Protein AF-A0A5Q2W3E2-F1 (afdb_monomer_lite)

Sequence (278 aa):
MGMVQSAQLWLLLALALVGVVVAGWAFVHALLMHSGSFPAAGKRTKTFWLLITGLAAVLAFLGIPPPLGIGGNLLFSLAGLIGGGIYLADVRPAVHRAGGRKGPRRPRPRAASTRARRVGAAGERHGGADMGRRPGGLMRAVLQRVSSASVTVEGEVAGRIGAGLVALVAAAPTDTGADAATVARKIAELRILPGETSVADAGAEVLVVSQFTLYGDTRKGRRPSWSGAAPGELAEPLVDRVVTELRTRGITVATGIFGADMSVSLTNEGPFTVLVDT

Secondary structure (DSSP, 8-state):
--SHHHHHHHHHHHHHHHHHHHHHHHHHHHHHS-TTHHHHTTPPPHHHHHHHHHHHHHHHHHTPPTTTSS---HHHHHHHHHHHHHIIIIIHHHHHHHHT-----PPPPPPPP---------------------S----EEEEEEEEEEEEEETTEEEEEESSEEEEEEE--TT--HHHHHHHHHHHHH---BTTTB-HHHHT-EEEEEE-GGGG-B-SSSSS-B-TTSPPHHHHHHHHHHHHHHHHHTT--EEE--TTS--EEEEEEEEEEEEEEE-

Radius of gyration: 27.64 Å; chains: 1; bounding box: 52×44×101 Å

Structure (mmCIF, N/CA/C/O backbone):
data_AF-A0A5Q2W3E2-F1
#
_entry.id   AF-A0A5Q2W3E2-F1
#
loop_
_atom_site.group_PDB
_atom_site.id
_atom_site.type_symbol
_atom_site.label_atom_id
_atom_site.label_alt_id
_atom_site.label_comp_id
_atom_site.label_asym_id
_atom_site.label_entity_id
_atom_site.label_seq_id
_atom_site.pdbx_PDB_ins_code
_atom_site.Cartn_x
_atom_site.Cartn_y
_atom_site.Cartn_z
_atom_site.occupancy
_atom_site.B_iso_or_equiv
_atom_site.auth_seq_id
_atom_site.auth_comp_id
_atom_site.auth_asym_id
_atom_site.auth_atom_id
_atom_site.pdbx_PDB_model_num
ATOM 1 N N . MET A 1 1 ? 10.778 5.932 -65.743 1.00 56.28 1 MET A N 1
ATOM 2 C CA . MET A 1 1 ? 10.154 6.086 -64.408 1.00 56.28 1 MET A CA 1
ATOM 3 C C . MET A 1 1 ? 10.925 5.193 -63.441 1.00 56.28 1 MET A C 1
ATOM 5 O O . MET A 1 1 ? 10.478 4.119 -63.074 1.00 56.28 1 MET A O 1
ATOM 9 N N . GLY A 1 2 ? 12.204 5.521 -63.239 1.00 66.50 2 GLY A N 1
ATOM 10 C CA . GLY A 1 2 ? 13.243 4.531 -62.954 1.00 66.50 2 GLY A CA 1
ATOM 11 C C . GLY A 1 2 ? 14.218 5.030 -61.905 1.00 66.50 2 GLY A C 1
ATOM 12 O O . GLY A 1 2 ? 14.592 6.197 -61.924 1.00 66.50 2 GLY A O 1
ATOM 13 N N . MET A 1 3 ? 14.582 4.133 -60.993 1.00 76.31 3 MET A N 1
ATOM 14 C CA . MET A 1 3 ? 15.601 4.237 -59.942 1.00 76.31 3 MET A CA 1
ATOM 15 C C . MET A 1 3 ? 15.467 5.397 -58.939 1.00 76.31 3 MET A C 1
ATOM 17 O O . MET A 1 3 ? 15.403 5.131 -57.746 1.00 76.31 3 MET A O 1
ATOM 21 N N . VAL A 1 4 ? 15.359 6.655 -59.372 1.00 76.75 4 VAL A N 1
ATOM 22 C CA . VAL A 1 4 ? 15.244 7.838 -58.497 1.00 76.75 4 VAL A CA 1
ATOM 23 C C . VAL A 1 4 ? 13.938 7.824 -57.699 1.00 76.75 4 VAL A C 1
ATOM 25 O O . VAL A 1 4 ? 13.958 8.007 -56.487 1.00 76.75 4 VAL A O 1
ATOM 28 N N . GLN A 1 5 ? 12.807 7.529 -58.346 1.00 78.81 5 GLN A N 1
ATOM 29 C CA . GLN A 1 5 ? 11.505 7.434 -57.667 1.00 78.81 5 GLN A CA 1
ATOM 30 C C . GLN A 1 5 ? 11.462 6.259 -56.683 1.00 78.81 5 GLN A C 1
ATOM 32 O O . GLN A 1 5 ? 10.936 6.390 -55.582 1.00 78.81 5 GLN A O 1
ATOM 37 N N . SER A 1 6 ? 12.066 5.126 -57.049 1.00 83.00 6 SER A N 1
ATOM 38 C CA . SER A 1 6 ? 12.180 3.962 -56.170 1.00 83.00 6 SER A CA 1
ATOM 39 C C . SER A 1 6 ? 13.076 4.259 -54.965 1.00 83.00 6 SER A C 1
ATOM 41 O O . SER A 1 6 ? 12.690 3.972 -53.839 1.00 83.00 6 SER A O 1
ATOM 43 N N . ALA A 1 7 ? 14.237 4.887 -55.174 1.00 86.25 7 ALA A N 1
ATOM 44 C CA . ALA A 1 7 ? 15.145 5.285 -54.100 1.00 86.25 7 ALA A CA 1
ATOM 45 C C . ALA A 1 7 ? 14.500 6.305 -53.149 1.00 86.25 7 ALA A C 1
ATOM 47 O O . ALA A 1 7 ? 14.628 6.181 -51.934 1.00 86.25 7 ALA A O 1
ATOM 48 N N . GLN A 1 8 ? 13.752 7.269 -53.689 1.00 85.19 8 GLN A N 1
ATOM 49 C CA . GLN A 1 8 ? 12.995 8.234 -52.896 1.00 85.19 8 GLN A CA 1
ATOM 50 C C . GLN A 1 8 ? 11.918 7.550 -52.041 1.00 85.19 8 GLN A C 1
ATOM 52 O O . GLN A 1 8 ? 11.792 7.872 -50.863 1.00 85.19 8 GLN A O 1
ATOM 57 N N . LEU A 1 9 ? 11.171 6.588 -52.590 1.00 85.00 9 LEU A N 1
ATOM 58 C CA . LEU A 1 9 ? 10.172 5.828 -51.830 1.00 85.00 9 LEU A CA 1
ATOM 59 C C . LEU A 1 9 ? 10.807 5.006 -50.704 1.00 85.00 9 LEU A C 1
ATOM 61 O O . LEU A 1 9 ? 10.307 5.030 -49.582 1.00 85.00 9 LEU A O 1
ATOM 65 N N . TRP A 1 10 ? 11.928 4.334 -50.974 1.00 87.88 10 TRP A N 1
ATOM 66 C CA . TRP A 1 10 ? 12.664 3.591 -49.949 1.00 87.88 10 TRP A CA 1
ATOM 67 C C . TRP A 1 10 ? 13.214 4.502 -48.853 1.00 87.88 10 TRP A C 1
ATOM 69 O O . TRP A 1 10 ? 13.132 4.153 -47.678 1.00 87.88 10 TRP A O 1
ATOM 79 N N . LEU A 1 11 ? 13.716 5.685 -49.215 1.00 88.12 11 LEU A N 1
ATOM 80 C CA . LEU A 1 11 ? 14.170 6.686 -48.253 1.00 88.12 11 LEU A CA 1
ATOM 81 C C . LEU A 1 11 ? 13.018 7.180 -47.366 1.00 88.12 11 LEU A C 1
ATOM 83 O O . LEU A 1 11 ? 13.163 7.230 -46.146 1.00 88.12 11 LEU A O 1
ATOM 87 N N . LEU A 1 12 ? 11.872 7.519 -47.964 1.00 86.38 12 LEU A N 1
ATOM 88 C CA . LEU A 1 12 ? 10.687 7.964 -47.226 1.00 86.38 12 LEU A CA 1
ATOM 89 C C . LEU A 1 12 ? 10.158 6.871 -46.299 1.00 86.38 12 LEU A C 1
ATOM 91 O O . LEU A 1 12 ? 9.843 7.149 -45.143 1.00 86.38 12 LEU A O 1
ATOM 95 N N . LEU A 1 13 ? 10.108 5.627 -46.777 1.00 89.62 13 LEU A N 1
ATOM 96 C CA . LEU A 1 13 ? 9.698 4.485 -45.970 1.00 89.62 13 LEU A CA 1
ATOM 97 C C . LEU A 1 13 ? 10.659 4.260 -44.799 1.00 89.62 13 LEU A C 1
ATOM 99 O O . LEU A 1 13 ? 10.208 4.129 -43.665 1.00 89.62 13 LEU A O 1
ATOM 103 N N . ALA A 1 14 ? 11.971 4.262 -45.048 1.00 91.38 14 ALA A N 1
ATOM 104 C CA . ALA A 1 14 ? 12.971 4.107 -43.998 1.00 91.38 14 ALA A CA 1
ATOM 105 C C . ALA A 1 14 ? 12.827 5.200 -42.929 1.00 91.38 14 ALA A C 1
ATOM 107 O O . ALA A 1 14 ? 12.772 4.900 -41.738 1.00 91.38 14 ALA A O 1
ATOM 108 N N . LEU A 1 15 ? 12.683 6.461 -43.346 1.00 89.81 15 LEU A N 1
ATOM 109 C CA . LEU A 1 15 ? 12.493 7.583 -42.432 1.00 89.81 15 LEU A CA 1
ATOM 110 C C . LEU A 1 15 ? 11.191 7.462 -41.624 1.00 89.81 15 LEU A C 1
ATOM 112 O O . LEU A 1 15 ? 11.193 7.709 -40.418 1.00 89.81 15 LEU A O 1
ATOM 116 N N . ALA A 1 16 ? 10.092 7.056 -42.265 1.00 89.88 16 ALA A N 1
ATOM 117 C CA . ALA A 1 16 ? 8.810 6.842 -41.602 1.00 89.88 16 ALA A CA 1
ATOM 118 C C . ALA A 1 16 ? 8.894 5.727 -40.551 1.00 89.88 16 ALA A C 1
ATOM 120 O O . ALA A 1 16 ? 8.440 5.917 -39.424 1.00 89.88 16 ALA A O 1
ATOM 121 N N . LEU A 1 17 ? 9.537 4.602 -40.876 1.00 93.19 17 LEU A N 1
ATOM 122 C CA . LEU A 1 17 ? 9.725 3.491 -39.942 1.00 93.19 17 LEU A CA 1
ATOM 123 C C . LEU A 1 17 ? 10.561 3.905 -38.725 1.00 93.19 17 LEU A C 1
ATOM 125 O O . LEU A 1 17 ? 10.174 3.613 -37.594 1.00 93.19 17 LEU A O 1
ATOM 129 N N . VAL A 1 18 ? 11.659 4.642 -38.929 1.00 94.19 18 VAL A N 1
ATOM 130 C CA . VAL A 1 18 ? 12.454 5.182 -37.811 1.00 94.19 18 VAL A CA 1
ATOM 131 C C . VAL A 1 18 ? 11.607 6.134 -36.965 1.00 94.19 18 VAL A C 1
ATOM 133 O O . VAL A 1 18 ? 11.634 6.046 -35.739 1.00 94.19 18 VAL A O 1
ATOM 136 N N . GLY A 1 19 ? 10.807 6.997 -37.596 1.00 92.38 19 GLY A N 1
ATOM 137 C CA . GLY A 1 19 ? 9.882 7.886 -36.896 1.00 92.38 19 GLY A CA 1
ATOM 138 C C . GLY A 1 19 ? 8.885 7.143 -36.014 1.00 92.38 19 GLY A C 1
ATOM 139 O O . GLY A 1 19 ? 8.697 7.527 -34.862 1.00 92.38 19 GLY A O 1
ATOM 140 N N . VAL A 1 20 ? 8.299 6.053 -36.513 1.00 94.06 20 VAL A N 1
ATOM 141 C CA . VAL A 1 20 ? 7.350 5.223 -35.755 1.00 94.06 20 VAL A CA 1
ATOM 142 C C . VAL A 1 20 ? 8.027 4.566 -34.562 1.00 94.06 20 VAL A C 1
ATOM 144 O O . VAL A 1 20 ? 7.486 4.606 -33.460 1.00 94.06 20 VAL A O 1
ATOM 147 N N . VAL A 1 21 ? 9.225 4.009 -34.749 1.00 95.31 21 VAL A N 1
ATOM 148 C CA . VAL A 1 21 ? 9.983 3.382 -33.658 1.00 95.31 21 VAL A CA 1
ATOM 149 C C . VAL A 1 21 ? 10.341 4.410 -32.585 1.00 95.31 21 VAL A C 1
ATOM 151 O O . VAL A 1 21 ? 10.107 4.173 -31.401 1.00 95.31 21 VAL A O 1
ATOM 154 N N . VAL A 1 22 ? 10.863 5.573 -32.981 1.00 95.44 22 VAL A N 1
ATOM 155 C CA . VAL A 1 22 ? 11.269 6.644 -32.059 1.00 95.44 22 VAL A CA 1
ATOM 156 C C . VAL A 1 22 ? 10.070 7.206 -31.296 1.00 95.44 22 VAL A C 1
ATOM 158 O O . VAL A 1 22 ? 10.111 7.300 -30.068 1.00 95.44 22 VAL A O 1
ATOM 161 N N . ALA A 1 23 ? 8.991 7.556 -31.997 1.00 94.56 23 ALA A N 1
ATOM 162 C CA . ALA A 1 23 ? 7.798 8.125 -31.380 1.00 94.56 23 ALA A CA 1
ATOM 163 C C . ALA A 1 23 ? 7.041 7.094 -30.530 1.00 94.56 23 ALA A C 1
ATOM 165 O O . ALA A 1 23 ? 6.624 7.406 -29.416 1.00 94.56 23 ALA A O 1
ATOM 166 N N . GLY A 1 24 ? 6.930 5.853 -31.009 1.00 95.19 24 GLY A N 1
ATOM 167 C CA . GLY A 1 24 ? 6.329 4.747 -30.270 1.00 95.19 24 GLY A CA 1
ATOM 168 C C . GLY A 1 24 ? 7.097 4.436 -28.989 1.00 95.19 24 GLY A C 1
ATOM 169 O O . GLY A 1 24 ? 6.496 4.334 -27.921 1.00 95.19 24 GLY A O 1
ATOM 170 N N . TRP A 1 25 ? 8.430 4.381 -29.049 1.00 96.06 25 TRP A N 1
ATOM 171 C CA . TRP A 1 25 ? 9.247 4.175 -27.854 1.00 96.06 25 TRP A CA 1
ATOM 172 C C . TRP A 1 25 ? 9.128 5.337 -26.864 1.00 96.06 25 TRP A C 1
ATOM 174 O O . TRP A 1 25 ? 8.981 5.103 -25.664 1.00 96.06 25 TRP A O 1
ATOM 184 N N . ALA A 1 26 ? 9.128 6.582 -27.350 1.00 94.31 26 ALA A N 1
ATOM 185 C CA . ALA A 1 26 ? 8.902 7.764 -26.521 1.00 94.31 26 ALA A CA 1
ATOM 186 C C . ALA A 1 26 ? 7.537 7.718 -25.814 1.00 94.31 26 ALA A C 1
ATOM 188 O O . ALA A 1 26 ? 7.458 7.988 -24.616 1.00 94.31 26 ALA A O 1
ATOM 189 N N . PHE A 1 27 ? 6.480 7.328 -26.529 1.00 95.88 27 PHE A N 1
ATOM 190 C CA . PHE A 1 27 ? 5.130 7.206 -25.986 1.00 95.88 27 PHE A CA 1
ATOM 191 C C . PHE A 1 27 ? 5.017 6.087 -24.946 1.00 95.88 27 PHE A C 1
ATOM 193 O O . PHE A 1 27 ? 4.521 6.320 -23.846 1.00 95.88 27 PHE A O 1
ATOM 200 N N . VAL A 1 28 ? 5.546 4.895 -25.242 1.00 93.94 28 VAL A N 1
ATOM 201 C CA . VAL A 1 28 ? 5.576 3.773 -24.288 1.00 93.94 28 VAL A CA 1
ATOM 202 C C . VAL A 1 28 ? 6.360 4.156 -23.037 1.00 93.94 28 VAL A C 1
ATOM 204 O O . VAL A 1 28 ? 5.890 3.949 -21.922 1.00 93.94 28 VAL A O 1
ATOM 207 N N . HIS A 1 29 ? 7.523 4.786 -23.198 1.00 92.25 29 HIS A N 1
ATOM 208 C CA . HIS A 1 29 ? 8.286 5.298 -22.066 1.00 92.25 29 HIS A CA 1
ATOM 209 C C . HIS A 1 29 ? 7.473 6.312 -21.245 1.00 92.25 29 HIS A C 1
ATOM 211 O O . HIS A 1 29 ? 7.450 6.243 -20.018 1.00 92.25 29 HIS A O 1
ATOM 217 N N . ALA A 1 30 ? 6.770 7.240 -21.901 1.00 89.69 30 ALA A N 1
ATOM 218 C CA . ALA A 1 30 ? 5.917 8.208 -21.220 1.00 89.69 30 ALA A CA 1
ATOM 219 C C . ALA A 1 30 ? 4.746 7.555 -20.467 1.00 89.69 30 ALA A C 1
ATOM 221 O O . ALA A 1 30 ? 4.392 8.028 -19.386 1.00 89.69 30 ALA A O 1
ATOM 222 N N . LEU A 1 31 ? 4.173 6.469 -20.996 1.00 91.62 31 LEU A N 1
ATOM 223 C CA . LEU A 1 31 ? 3.116 5.691 -20.342 1.00 91.62 31 LEU A CA 1
ATOM 224 C C . LEU A 1 31 ? 3.613 4.998 -19.073 1.00 91.62 31 LEU A C 1
ATOM 226 O O . LEU A 1 31 ? 2.949 5.086 -18.037 1.00 91.62 31 LEU A O 1
ATOM 230 N N . LEU A 1 32 ? 4.783 4.361 -19.155 1.00 86.31 32 LEU A N 1
ATOM 231 C CA . LEU A 1 32 ? 5.386 3.603 -18.057 1.00 86.31 32 LEU A CA 1
ATOM 232 C C . LEU A 1 32 ? 5.901 4.500 -16.922 1.00 86.31 32 LEU A C 1
ATOM 234 O O . LEU A 1 32 ? 5.981 4.065 -15.776 1.00 86.31 32 LEU A O 1
ATOM 238 N N . MET A 1 33 ? 6.231 5.760 -17.210 1.00 81.81 33 MET A N 1
ATOM 239 C CA . MET A 1 33 ? 6.752 6.692 -16.208 1.00 81.81 33 MET A CA 1
ATOM 240 C C . MET A 1 33 ? 5.654 7.239 -15.296 1.00 81.81 33 MET A C 1
ATOM 242 O O . MET A 1 33 ? 4.581 7.626 -15.755 1.00 81.81 33 MET A O 1
ATOM 246 N N . HIS A 1 34 ? 5.930 7.325 -13.993 1.00 77.94 34 HIS A N 1
ATOM 247 C CA . HIS A 1 34 ? 4.990 7.884 -13.015 1.00 77.94 34 HIS A CA 1
ATOM 248 C C . HIS A 1 34 ? 4.712 9.378 -13.288 1.00 77.94 34 HIS A C 1
ATOM 250 O O . HIS A 1 34 ? 5.575 10.094 -13.812 1.00 77.94 34 HIS A O 1
ATOM 256 N N . SER A 1 35 ? 3.505 9.869 -12.995 1.00 74.38 35 SER A N 1
ATOM 257 C CA . SER A 1 35 ? 3.061 11.206 -13.431 1.00 74.38 35 SER A CA 1
ATOM 258 C C . SER A 1 35 ? 3.847 12.354 -12.801 1.00 74.38 35 SER A C 1
ATOM 260 O O . SER A 1 35 ? 4.126 13.352 -13.469 1.00 74.38 35 SER A O 1
ATOM 262 N N . GLY A 1 36 ? 4.283 12.168 -11.560 1.00 70.38 36 GLY A N 1
ATOM 263 C CA . GLY A 1 36 ? 5.110 13.078 -10.775 1.00 70.38 36 GLY A CA 1
ATOM 264 C C . GLY A 1 36 ? 6.573 13.125 -11.216 1.00 70.38 36 GLY A C 1
ATOM 265 O O . GLY A 1 36 ? 7.300 14.038 -10.827 1.00 70.38 36 GLY A O 1
ATOM 266 N N . SER A 1 37 ? 7.009 12.203 -12.078 1.00 81.62 37 SER A N 1
ATOM 267 C CA . SER A 1 37 ? 8.396 12.127 -12.547 1.00 81.62 37 SER A CA 1
ATOM 268 C C . SER A 1 37 ? 8.767 13.311 -13.437 1.00 81.62 37 SER A C 1
ATOM 270 O O . SER A 1 37 ? 9.896 13.804 -13.400 1.00 81.62 37 SER A O 1
ATOM 272 N N . PHE A 1 38 ? 7.790 13.818 -14.194 1.00 84.81 38 PHE A N 1
ATOM 273 C CA . PHE A 1 38 ? 7.978 14.933 -15.110 1.00 84.81 38 PHE A CA 1
ATOM 274 C C . PHE A 1 38 ? 8.059 16.275 -14.370 1.00 84.81 38 PHE A C 1
ATOM 276 O O . PHE A 1 38 ? 9.064 16.967 -14.556 1.00 84.81 38 PHE A O 1
ATOM 283 N N . PRO A 1 39 ? 7.119 16.633 -13.467 1.00 80.06 39 PRO A N 1
ATOM 284 C CA . PRO A 1 39 ? 7.262 17.833 -12.642 1.00 80.06 39 PRO A CA 1
ATOM 285 C C . PRO A 1 39 ? 8.504 17.807 -11.745 1.00 80.06 39 PRO A C 1
ATOM 287 O O . PRO A 1 39 ? 9.190 18.821 -11.636 1.00 80.06 39 PRO A O 1
ATOM 290 N N . ALA A 1 40 ? 8.855 16.651 -11.164 1.00 73.75 40 ALA A N 1
ATOM 291 C CA . ALA A 1 40 ? 10.075 16.505 -10.361 1.00 73.75 40 ALA A CA 1
ATOM 292 C C . ALA A 1 40 ? 11.359 16.757 -11.176 1.00 73.75 40 ALA A C 1
ATOM 294 O O . ALA A 1 40 ? 12.370 17.204 -10.635 1.00 73.75 40 ALA A O 1
ATOM 295 N N . ALA A 1 41 ? 11.312 16.517 -12.488 1.00 83.69 41 ALA A N 1
ATOM 296 C CA . ALA A 1 41 ? 12.377 16.831 -13.435 1.00 83.69 41 ALA A CA 1
ATOM 297 C C . ALA A 1 41 ? 12.329 18.276 -13.974 1.00 83.69 41 ALA A C 1
ATOM 299 O O . ALA A 1 41 ? 13.091 18.614 -14.883 1.00 83.69 41 ALA A O 1
ATOM 300 N N . GLY A 1 42 ? 11.431 19.123 -13.459 1.00 86.00 42 GLY A N 1
ATOM 301 C CA . GLY A 1 42 ? 11.205 20.482 -13.958 1.00 86.00 42 GLY A CA 1
ATOM 302 C C . GLY A 1 42 ? 10.547 20.526 -15.342 1.00 86.00 42 GLY A C 1
ATOM 303 O O . GLY A 1 42 ? 10.648 21.532 -16.041 1.00 86.00 42 GLY A O 1
ATOM 304 N N . LYS A 1 43 ? 9.907 19.433 -15.774 1.00 90.06 43 LYS A N 1
ATOM 305 C CA . LYS A 1 43 ? 9.191 19.328 -17.052 1.00 90.06 43 LYS A CA 1
ATOM 306 C C . LYS A 1 43 ? 7.679 19.484 -16.834 1.00 90.06 43 LYS A C 1
ATOM 308 O O . LYS A 1 43 ? 7.176 19.414 -15.716 1.00 90.06 43 LYS A O 1
ATOM 313 N N . ARG A 1 44 ? 6.937 19.711 -17.926 1.00 92.25 44 ARG A N 1
ATOM 314 C CA . ARG A 1 44 ? 5.458 19.734 -17.928 1.00 92.25 44 ARG A CA 1
ATOM 315 C C . ARG A 1 44 ? 4.870 18.380 -17.498 1.00 92.25 44 ARG A C 1
ATOM 317 O O . ARG A 1 44 ? 5.591 17.393 -17.443 1.00 92.25 44 ARG A O 1
ATOM 324 N N . THR A 1 45 ? 3.575 18.336 -17.185 1.00 91.50 45 THR A N 1
ATOM 325 C CA . THR A 1 45 ? 2.899 17.148 -16.625 1.00 91.50 45 THR A CA 1
ATOM 326 C C . THR A 1 45 ? 2.978 15.918 -17.538 1.00 91.50 45 THR A C 1
ATOM 328 O O . THR A 1 45 ? 3.150 16.038 -18.753 1.00 91.50 45 THR A O 1
ATOM 331 N N . LYS A 1 46 ? 2.796 14.718 -16.968 1.00 89.50 46 LYS A N 1
ATOM 332 C CA . LYS A 1 46 ? 2.705 13.472 -17.749 1.00 89.50 46 LYS A CA 1
ATOM 333 C C . LYS A 1 46 ? 1.616 13.540 -18.812 1.00 89.50 46 LYS A C 1
ATOM 335 O O . LYS A 1 46 ? 1.885 13.177 -19.948 1.00 89.50 46 LYS A O 1
ATOM 340 N N . THR A 1 47 ? 0.435 14.066 -18.482 1.00 91.25 47 THR A N 1
ATOM 341 C CA . THR A 1 47 ? -0.666 14.227 -19.445 1.00 91.25 47 THR A CA 1
ATOM 342 C C . THR A 1 47 ? -0.238 15.052 -20.655 1.00 91.25 47 THR A C 1
ATOM 344 O O . THR A 1 47 ? -0.486 14.655 -21.788 1.00 91.25 47 THR A O 1
ATOM 347 N N . PHE A 1 48 ? 0.481 16.156 -20.435 1.00 93.62 48 PHE A N 1
ATOM 348 C CA . PHE A 1 48 ? 1.000 16.984 -21.522 1.00 93.62 48 PHE A CA 1
ATOM 349 C C . PHE A 1 48 ? 1.966 16.205 -22.425 1.00 93.62 48 PHE A C 1
ATOM 351 O O . PHE A 1 48 ? 1.831 16.223 -23.648 1.00 93.62 48 PHE A O 1
ATOM 358 N N . TRP A 1 49 ? 2.914 15.474 -21.837 1.00 92.81 49 TRP A N 1
ATOM 359 C CA . TRP A 1 49 ? 3.874 14.693 -22.617 1.00 92.81 49 TRP A CA 1
ATOM 360 C C . TRP A 1 49 ? 3.264 13.465 -23.290 1.00 92.81 49 TRP A C 1
ATOM 362 O O . TRP A 1 49 ? 3.706 13.113 -24.381 1.00 92.81 49 TRP A O 1
ATOM 372 N N . LEU A 1 50 ? 2.241 12.846 -22.699 1.00 95.00 50 LEU A N 1
ATOM 373 C CA . LEU A 1 50 ? 1.472 11.771 -23.327 1.00 95.00 50 LEU A CA 1
ATOM 374 C C . LEU A 1 50 ? 0.709 12.267 -24.552 1.00 95.00 50 LEU A C 1
ATOM 376 O O . LEU A 1 50 ? 0.709 11.585 -25.570 1.00 95.00 50 LEU A O 1
ATOM 380 N N . LEU A 1 51 ? 0.117 13.463 -24.489 1.00 95.69 51 LEU A N 1
ATOM 381 C CA . LEU A 1 51 ? -0.541 14.063 -25.649 1.00 95.69 51 LEU A CA 1
ATOM 382 C C . LEU A 1 51 ? 0.462 14.354 -26.771 1.00 95.69 51 LEU A C 1
ATOM 384 O O . LEU A 1 51 ? 0.203 14.010 -27.920 1.00 95.69 51 LEU A O 1
ATOM 388 N N . ILE A 1 52 ? 1.629 14.922 -26.446 1.00 95.12 52 ILE A N 1
ATOM 389 C CA . ILE A 1 52 ? 2.668 15.216 -27.447 1.00 95.12 52 ILE A CA 1
ATOM 390 C C . ILE A 1 52 ? 3.238 13.939 -28.065 1.00 95.12 52 ILE A C 1
ATOM 392 O O . ILE A 1 52 ? 3.297 13.823 -29.287 1.00 95.12 52 ILE A O 1
ATOM 396 N N . THR A 1 53 ? 3.670 12.980 -27.244 1.00 95.81 53 THR A N 1
ATOM 397 C CA . THR A 1 53 ? 4.283 11.737 -27.742 1.00 95.81 53 THR A CA 1
ATOM 398 C C . THR A 1 53 ? 3.261 10.833 -28.428 1.00 95.81 53 THR A C 1
ATOM 400 O O . THR A 1 53 ? 3.592 10.211 -29.433 1.00 95.81 53 THR A O 1
ATOM 403 N N . GLY A 1 54 ? 2.010 10.825 -27.963 1.00 95.25 54 GLY A N 1
ATOM 404 C CA . GLY A 1 54 ? 0.904 10.124 -28.611 1.00 95.25 54 GLY A CA 1
ATOM 405 C C . GLY A 1 54 ? 0.577 10.715 -29.980 1.00 95.25 54 GLY A C 1
ATOM 406 O O . GLY A 1 54 ? 0.516 9.980 -30.963 1.00 95.25 54 GLY A O 1
ATOM 407 N N . LEU A 1 55 ? 0.461 12.045 -30.084 1.00 96.62 55 LEU A 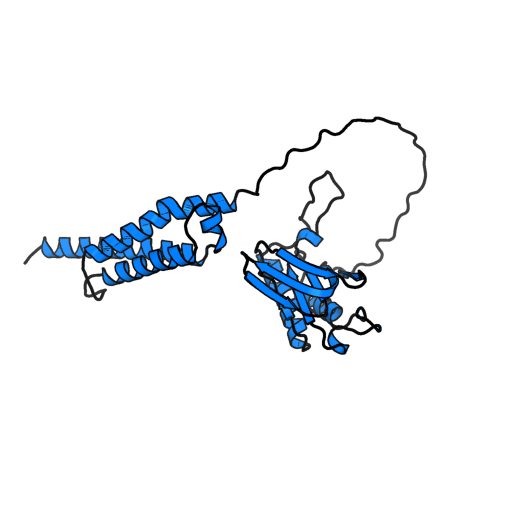N 1
ATOM 408 C CA . LEU A 1 55 ? 0.266 12.717 -31.371 1.00 96.62 55 LEU A CA 1
ATOM 409 C C . LEU A 1 55 ? 1.449 12.472 -32.317 1.00 96.62 55 LEU A C 1
ATOM 411 O O . LEU A 1 55 ? 1.241 12.176 -33.490 1.00 96.62 55 LEU A O 1
ATOM 415 N N . ALA A 1 56 ? 2.684 12.535 -31.812 1.00 95.12 56 ALA A N 1
ATOM 416 C CA . ALA A 1 56 ? 3.877 12.230 -32.597 1.00 95.12 56 ALA A CA 1
ATOM 417 C C . ALA A 1 56 ? 3.866 10.785 -33.125 1.00 95.12 56 ALA A C 1
ATOM 419 O O . ALA A 1 56 ? 4.214 10.566 -34.282 1.00 95.12 56 ALA A O 1
ATOM 420 N N . ALA A 1 57 ? 3.428 9.809 -32.321 1.00 95.56 57 ALA A N 1
ATOM 421 C CA . ALA A 1 57 ? 3.320 8.412 -32.740 1.00 95.56 57 ALA A CA 1
ATOM 422 C C . ALA A 1 57 ? 2.240 8.209 -33.815 1.00 95.56 57 ALA A C 1
ATOM 424 O O . ALA A 1 57 ? 2.485 7.520 -34.805 1.00 95.56 57 ALA A O 1
ATOM 425 N N . VAL A 1 58 ? 1.080 8.860 -33.668 1.00 95.44 58 VAL A N 1
ATOM 426 C CA . VAL A 1 58 ? 0.007 8.832 -34.676 1.00 95.44 58 VAL A CA 1
ATOM 427 C C . VAL A 1 58 ? 0.477 9.459 -35.988 1.00 95.44 58 VAL A C 1
ATOM 429 O O . VAL A 1 58 ? 0.320 8.853 -37.044 1.00 95.44 58 VAL A O 1
ATOM 432 N N . LEU A 1 59 ? 1.103 10.638 -35.941 1.00 94.81 59 LEU A N 1
ATOM 433 C CA . LEU A 1 59 ? 1.639 11.289 -37.138 1.00 94.81 59 LEU A CA 1
ATOM 434 C C . LEU A 1 59 ? 2.744 10.447 -37.785 1.00 94.81 59 LEU A C 1
ATOM 436 O O . LEU A 1 59 ? 2.726 10.260 -38.997 1.00 94.81 59 LEU A O 1
ATOM 440 N N . ALA A 1 60 ? 3.653 9.860 -37.003 1.00 92.94 60 ALA A N 1
ATOM 441 C CA . ALA A 1 60 ? 4.676 8.965 -37.537 1.00 92.94 60 ALA A CA 1
ATOM 442 C C . ALA A 1 60 ? 4.061 7.785 -38.307 1.00 92.94 60 ALA A C 1
ATOM 444 O O . ALA A 1 60 ? 4.510 7.467 -39.408 1.00 92.94 60 ALA A O 1
ATOM 445 N N . PHE A 1 61 ? 3.004 7.178 -37.757 1.00 93.44 61 PHE A N 1
ATOM 446 C CA . PHE A 1 61 ? 2.279 6.078 -38.392 1.00 93.44 61 PHE A CA 1
ATOM 447 C C . PHE A 1 61 ? 1.569 6.519 -39.682 1.00 93.44 61 PHE A C 1
ATOM 449 O O . PHE A 1 61 ? 1.671 5.850 -40.709 1.00 93.44 61 PHE A O 1
ATOM 456 N N . LEU A 1 62 ? 0.927 7.692 -39.673 1.00 92.06 62 LEU A N 1
ATOM 457 C CA . LEU A 1 62 ? 0.342 8.306 -40.872 1.00 92.06 62 LEU A CA 1
ATOM 458 C C . LEU A 1 62 ? 1.399 8.727 -41.909 1.00 92.06 62 LEU A C 1
ATOM 460 O O . LEU A 1 62 ? 1.073 8.967 -43.068 1.00 92.06 62 LEU A O 1
ATOM 464 N N . GLY A 1 63 ? 2.671 8.822 -41.525 1.00 89.81 63 GLY A N 1
ATOM 465 C CA . GLY A 1 63 ? 3.784 9.095 -42.430 1.00 89.81 63 GLY A CA 1
ATOM 466 C C . GLY A 1 63 ? 4.217 7.895 -43.278 1.00 89.81 63 GLY A C 1
ATOM 467 O O . GLY A 1 63 ? 4.985 8.086 -44.218 1.00 89.81 63 GLY A O 1
ATOM 468 N N . ILE A 1 64 ? 3.751 6.674 -42.982 1.00 91.75 64 ILE A N 1
ATOM 469 C CA . ILE A 1 64 ? 4.157 5.466 -43.716 1.00 91.75 64 ILE A CA 1
ATOM 470 C C . ILE A 1 64 ? 3.543 5.483 -45.134 1.00 91.75 64 ILE A C 1
ATOM 472 O O . ILE A 1 64 ? 2.313 5.541 -45.256 1.00 91.75 64 ILE A O 1
ATOM 476 N N . PRO A 1 65 ? 4.362 5.422 -46.205 1.00 89.75 65 PRO A N 1
ATOM 477 C CA . PRO A 1 65 ? 3.871 5.399 -47.581 1.00 89.75 65 PRO A CA 1
ATOM 478 C C . PRO A 1 65 ? 3.211 4.057 -47.959 1.00 89.75 65 PRO A C 1
ATOM 480 O O . PRO A 1 65 ? 3.525 3.023 -47.356 1.00 89.75 65 PRO A O 1
ATOM 483 N N . PRO A 1 66 ? 2.333 4.016 -48.981 1.00 87.62 66 PRO A N 1
ATOM 484 C CA . PRO A 1 66 ? 1.731 2.777 -49.451 1.00 87.62 66 PRO A CA 1
ATOM 485 C C . PRO A 1 66 ? 2.805 1.895 -50.115 1.00 87.62 66 PRO A C 1
ATOM 487 O O . PRO A 1 66 ? 3.774 2.421 -50.669 1.00 87.62 66 PRO A O 1
ATOM 490 N N . PRO A 1 67 ? 2.659 0.558 -50.087 1.00 85.62 67 PRO A N 1
ATOM 491 C CA . PRO A 1 67 ? 1.474 -0.189 -49.651 1.00 85.62 67 PRO A CA 1
ATOM 492 C C . PRO A 1 67 ? 1.404 -0.474 -48.140 1.00 85.62 67 PRO A C 1
ATOM 494 O O . PRO A 1 67 ? 0.397 -0.993 -47.676 1.00 85.62 67 PRO A O 1
ATOM 497 N N . LEU A 1 68 ? 2.457 -0.174 -47.371 1.00 86.00 68 LEU A N 1
ATOM 498 C CA . LEU A 1 68 ? 2.540 -0.534 -45.946 1.00 86.00 68 LEU A CA 1
ATOM 499 C C . LEU A 1 68 ? 1.759 0.406 -45.023 1.00 86.00 68 LEU A C 1
ATOM 501 O O . LEU A 1 68 ? 1.460 0.045 -43.888 1.00 86.00 68 LEU A O 1
ATOM 505 N N . GLY A 1 69 ? 1.456 1.612 -45.490 1.00 85.50 69 GLY A N 1
ATOM 506 C CA . GLY A 1 69 ? 0.730 2.613 -44.729 1.00 85.50 69 GLY A CA 1
ATOM 507 C C . GLY A 1 69 ? -0.324 3.328 -45.553 1.00 85.50 69 GLY A C 1
ATOM 508 O O . GLY A 1 69 ? -0.501 3.091 -46.748 1.00 85.50 69 GLY A O 1
ATOM 509 N N . ILE A 1 70 ? -1.028 4.221 -44.870 1.00 80.69 70 ILE A N 1
ATOM 510 C CA . ILE A 1 70 ? -2.163 4.977 -45.407 1.00 80.69 70 ILE A CA 1
ATOM 511 C C . ILE A 1 70 ? -1.791 6.408 -45.817 1.00 80.69 70 ILE A C 1
ATOM 513 O O . ILE A 1 70 ? -2.669 7.176 -46.200 1.00 80.69 70 ILE A O 1
ATOM 517 N N . GLY A 1 71 ? -0.510 6.785 -45.728 1.00 77.06 71 GLY A N 1
ATOM 518 C CA . GLY A 1 71 ? -0.048 8.141 -46.019 1.00 77.06 71 GLY A CA 1
ATOM 519 C C . GLY A 1 71 ? 1.247 8.162 -46.816 1.00 77.06 71 GLY A C 1
ATOM 520 O O . GLY A 1 71 ? 1.300 7.567 -47.875 1.00 77.06 71 GLY A O 1
ATOM 521 N N . GLY A 1 72 ? 2.267 8.903 -46.386 1.00 76.62 72 GLY A N 1
ATOM 522 C CA . GLY A 1 72 ? 3.492 9.145 -47.179 1.00 76.62 72 GLY A CA 1
ATOM 523 C C . GLY A 1 72 ? 3.928 10.610 -47.221 1.00 76.62 72 GLY A C 1
ATOM 524 O O . GLY A 1 72 ? 4.789 10.996 -48.013 1.00 76.62 72 GLY A O 1
ATOM 525 N N . ASN A 1 73 ? 3.326 11.445 -46.373 1.00 82.56 73 ASN A N 1
ATOM 526 C CA . ASN A 1 73 ? 3.720 12.833 -46.218 1.00 82.56 73 ASN A CA 1
ATOM 527 C C . ASN A 1 73 ? 4.973 12.925 -45.336 1.00 82.56 73 ASN A C 1
ATOM 529 O O . ASN A 1 73 ? 4.922 12.643 -44.137 1.00 82.56 73 ASN A O 1
ATOM 533 N N . LEU A 1 74 ? 6.076 13.385 -45.931 1.00 84.69 74 LEU A N 1
ATOM 534 C CA . LEU A 1 74 ? 7.350 13.621 -45.251 1.00 84.69 74 LEU A CA 1
ATOM 535 C C . LEU A 1 74 ? 7.191 14.477 -43.983 1.00 84.69 74 LEU A C 1
ATOM 537 O O . LEU A 1 74 ? 7.871 14.231 -42.990 1.00 84.69 74 LEU A O 1
ATOM 541 N N . LEU A 1 75 ? 6.266 15.444 -43.979 1.00 88.75 75 LEU A N 1
ATOM 542 C CA . LEU A 1 75 ? 6.006 16.296 -42.816 1.00 88.75 75 LEU A CA 1
ATOM 543 C C . LEU A 1 75 ? 5.550 15.490 -41.596 1.00 88.75 75 LEU A C 1
ATOM 545 O O . LEU A 1 75 ? 5.937 15.815 -40.477 1.00 88.75 75 LEU A O 1
ATOM 549 N N . PHE A 1 76 ? 4.770 14.426 -41.790 1.00 90.62 76 PHE A N 1
ATOM 550 C CA . PHE A 1 76 ? 4.282 13.594 -40.691 1.00 90.62 76 PHE A CA 1
ATOM 551 C C . PHE A 1 76 ? 5.383 12.697 -40.122 1.00 90.62 76 PHE A C 1
ATOM 553 O O . PHE A 1 76 ? 5.534 12.610 -38.902 1.00 90.62 76 PHE A O 1
ATOM 560 N N . SER A 1 77 ? 6.220 12.118 -40.988 1.00 87.12 77 SER A N 1
ATOM 561 C CA . SER A 1 77 ? 7.407 11.362 -40.572 1.00 87.12 77 SER A CA 1
ATOM 562 C C . SER A 1 77 ? 8.386 12.243 -39.788 1.00 87.12 77 SER A C 1
ATOM 564 O O . SER A 1 77 ? 8.895 11.833 -38.744 1.00 87.12 77 SER A O 1
ATOM 566 N N . LEU A 1 78 ? 8.605 13.481 -40.247 1.00 91.12 78 LEU A N 1
ATOM 567 C CA . LEU A 1 78 ? 9.451 14.456 -39.557 1.00 91.12 78 LEU A CA 1
ATOM 568 C C . LEU A 1 78 ? 8.843 14.905 -38.224 1.00 91.12 78 LEU A C 1
ATOM 570 O O . LEU A 1 78 ? 9.558 14.952 -37.227 1.00 91.12 78 LEU A O 1
ATOM 574 N N . ALA A 1 79 ? 7.537 15.183 -38.166 1.00 90.19 79 ALA A N 1
ATOM 575 C CA . ALA A 1 79 ? 6.859 15.554 -36.923 1.00 90.19 79 ALA A CA 1
ATOM 576 C C . ALA A 1 79 ? 6.962 14.446 -35.859 1.00 90.19 79 ALA A C 1
ATOM 578 O O . ALA A 1 79 ? 7.252 14.733 -34.696 1.00 90.19 79 ALA A O 1
ATOM 5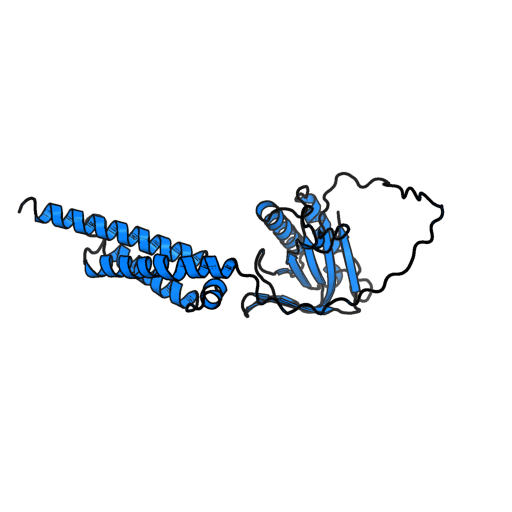79 N N . GLY A 1 80 ? 6.800 13.183 -36.267 1.00 89.56 80 GLY A N 1
ATOM 580 C CA . GLY A 1 80 ? 6.993 12.019 -35.405 1.00 89.56 80 GLY A CA 1
ATOM 581 C C . GLY A 1 80 ? 8.419 11.900 -34.862 1.00 89.56 80 GLY A C 1
ATOM 582 O O . GLY A 1 80 ? 8.617 11.772 -33.651 1.00 89.56 80 GLY A O 1
ATOM 583 N N . LEU A 1 81 ? 9.416 12.021 -35.746 1.00 92.06 81 LEU A N 1
ATOM 584 C CA . LEU A 1 81 ? 10.836 11.996 -35.378 1.00 92.06 81 LEU A CA 1
ATOM 585 C C . LEU A 1 81 ? 11.218 13.126 -34.426 1.00 92.06 81 LEU A C 1
ATOM 587 O O . LEU A 1 81 ? 11.898 12.884 -33.433 1.00 92.06 81 LEU A O 1
ATOM 591 N N . ILE A 1 82 ? 10.783 14.352 -34.714 1.00 92.75 82 ILE A N 1
ATOM 592 C CA . ILE A 1 82 ? 11.105 15.527 -33.902 1.00 92.75 82 ILE A CA 1
ATOM 593 C C . ILE A 1 82 ? 10.429 15.410 -32.533 1.00 92.75 82 ILE A C 1
ATOM 595 O O . ILE A 1 82 ? 11.096 15.565 -31.512 1.00 92.75 82 ILE A O 1
ATOM 599 N N . GLY A 1 83 ? 9.135 15.081 -32.485 1.00 90.94 83 GLY A N 1
ATOM 600 C CA . GLY A 1 83 ? 8.389 14.953 -31.231 1.00 90.94 83 GLY A CA 1
ATOM 601 C C . GLY A 1 83 ? 8.935 13.848 -30.323 1.00 90.94 83 GLY A C 1
ATOM 602 O O . GLY A 1 83 ? 9.220 14.093 -29.147 1.00 90.94 83 GLY A O 1
ATOM 603 N N . GLY A 1 84 ? 9.146 12.646 -30.870 1.00 91.00 84 GLY A N 1
ATOM 604 C CA . GLY A 1 84 ? 9.746 11.535 -30.129 1.00 91.00 84 GLY A CA 1
ATOM 605 C C . GLY A 1 84 ? 11.213 11.789 -29.768 1.00 91.00 84 GLY A C 1
ATOM 606 O O . GLY A 1 84 ? 11.636 11.509 -28.647 1.00 91.00 84 GLY A O 1
ATOM 607 N N . GLY A 1 85 ? 11.982 12.390 -30.678 1.00 91.81 85 GLY A N 1
ATOM 608 C CA . GLY A 1 85 ? 13.393 12.720 -30.483 1.00 91.81 85 GLY A CA 1
ATOM 609 C C . GLY A 1 85 ? 13.624 13.747 -29.375 1.00 91.81 85 GLY A C 1
ATOM 610 O O . GLY A 1 85 ? 14.447 13.507 -28.493 1.00 91.81 85 GLY A O 1
ATOM 611 N N . ILE A 1 86 ? 12.860 14.847 -29.356 1.00 93.56 86 ILE A N 1
ATOM 612 C CA . ILE A 1 86 ? 12.916 15.855 -28.281 1.00 93.56 86 ILE A CA 1
ATOM 613 C C . ILE A 1 86 ? 12.617 15.201 -26.933 1.00 93.56 86 ILE A C 1
ATOM 615 O O . ILE A 1 86 ? 13.351 15.400 -25.963 1.00 93.56 86 ILE A O 1
ATOM 619 N N . TYR A 1 87 ? 11.571 14.375 -26.873 1.00 94.25 87 TYR A N 1
ATOM 620 C CA . TYR A 1 87 ? 11.218 13.673 -25.648 1.00 94.25 87 TYR A CA 1
ATOM 621 C C . TYR A 1 87 ? 12.361 12.770 -25.155 1.00 94.25 87 TYR A C 1
ATOM 623 O O . TYR A 1 87 ? 12.741 12.823 -23.982 1.00 94.25 87 TYR A O 1
ATOM 631 N N . LEU A 1 88 ? 12.943 11.955 -26.038 1.00 92.81 88 LEU A N 1
ATOM 632 C CA . LEU A 1 88 ? 14.004 11.018 -25.664 1.00 92.81 88 LEU A CA 1
ATOM 633 C C . LEU A 1 88 ? 15.325 11.713 -25.308 1.00 92.81 88 LEU A C 1
ATOM 635 O O . LEU A 1 88 ? 16.046 11.212 -24.444 1.00 92.81 88 LEU A O 1
ATOM 639 N N . ALA A 1 89 ? 15.641 12.846 -25.936 1.00 93.12 89 ALA A N 1
ATOM 640 C CA . ALA A 1 89 ? 16.886 13.577 -25.705 1.00 93.12 89 ALA A CA 1
ATOM 641 C C . ALA A 1 89 ? 16.838 14.477 -24.460 1.00 93.12 89 ALA A C 1
ATOM 643 O O . ALA A 1 89 ? 17.827 14.575 -23.736 1.00 93.12 89 ALA A O 1
ATOM 644 N N . ASP A 1 90 ? 15.701 15.121 -24.189 1.00 92.06 90 ASP A N 1
ATOM 645 C CA . ASP A 1 90 ? 15.583 16.124 -23.125 1.00 92.06 90 ASP A CA 1
ATOM 646 C C . ASP A 1 90 ? 14.769 15.622 -21.922 1.00 92.06 90 ASP A C 1
ATOM 648 O O . ASP A 1 90 ? 15.200 15.723 -20.768 1.00 92.06 90 ASP A O 1
ATOM 652 N N . VAL A 1 91 ? 13.598 15.034 -22.169 1.00 89.06 91 VAL A N 1
ATOM 653 C CA . VAL A 1 91 ? 12.642 14.681 -21.107 1.00 89.06 91 VAL A CA 1
ATOM 654 C C . VAL A 1 91 ? 13.044 13.386 -20.412 1.00 89.06 91 VAL A C 1
ATOM 656 O O . VAL A 1 91 ? 13.189 13.360 -19.189 1.00 89.06 91 VAL A O 1
ATOM 659 N N . ARG A 1 92 ? 13.292 12.319 -21.177 1.00 91.56 92 ARG A N 1
ATOM 660 C CA . ARG A 1 92 ? 13.665 10.997 -20.651 1.00 91.56 92 ARG A CA 1
ATOM 661 C C . ARG A 1 92 ? 14.856 11.040 -19.678 1.00 91.56 92 ARG A C 1
ATOM 663 O O . ARG A 1 92 ? 14.716 10.505 -18.573 1.00 91.56 92 ARG A O 1
ATOM 670 N N . PRO A 1 93 ? 16.017 11.637 -20.010 1.00 90.62 93 PRO A N 1
ATOM 671 C CA . PRO A 1 93 ? 17.156 11.644 -19.095 1.00 90.62 93 PRO A CA 1
ATOM 672 C C . PRO A 1 93 ? 16.947 12.559 -17.882 1.00 90.62 93 PRO A C 1
ATOM 674 O O . PRO A 1 93 ? 17.532 12.297 -16.831 1.00 90.62 93 PRO A O 1
ATOM 677 N N . ALA A 1 94 ? 16.128 13.610 -17.992 1.00 85.38 94 ALA A N 1
ATOM 678 C CA . ALA A 1 94 ? 15.774 14.460 -16.856 1.00 85.38 94 ALA A CA 1
ATOM 679 C C . ALA A 1 94 ? 14.875 13.712 -15.856 1.00 85.38 94 ALA A C 1
ATOM 681 O O . ALA A 1 94 ? 15.146 13.726 -14.655 1.00 85.38 94 ALA A O 1
ATOM 682 N N . VAL A 1 95 ? 13.877 12.984 -16.362 1.00 83.81 95 VAL A N 1
ATOM 683 C CA . VAL A 1 95 ? 12.958 12.144 -15.578 1.00 83.81 95 VAL A CA 1
ATOM 684 C C . VAL A 1 95 ? 13.702 11.044 -14.809 1.00 83.81 95 VAL A C 1
ATOM 686 O O . VAL A 1 95 ? 13.505 10.891 -13.605 1.00 83.81 95 VAL A O 1
ATOM 689 N N . HIS A 1 96 ? 14.645 10.345 -15.451 1.00 80.44 96 HIS A N 1
ATOM 690 C CA . HIS A 1 96 ? 15.469 9.335 -14.769 1.00 80.44 96 HIS A CA 1
ATOM 691 C C . HIS A 1 96 ? 16.350 9.928 -13.661 1.00 80.44 96 HIS A C 1
ATOM 693 O O . HIS A 1 96 ? 16.523 9.323 -12.604 1.00 80.44 96 HIS A O 1
ATOM 699 N N . ARG A 1 97 ? 16.915 11.122 -13.885 1.00 76.75 97 ARG A N 1
ATOM 700 C CA . ARG A 1 97 ? 17.739 11.814 -12.882 1.00 76.75 97 ARG A CA 1
ATOM 701 C C . ARG A 1 97 ? 16.913 12.293 -11.687 1.00 76.75 97 ARG A C 1
ATOM 703 O O . ARG A 1 97 ? 17.418 12.265 -10.565 1.00 76.75 97 ARG A O 1
ATOM 710 N N . ALA A 1 98 ? 15.667 12.706 -11.914 1.00 66.56 98 ALA A N 1
ATOM 711 C CA . ALA A 1 98 ? 14.749 13.124 -10.859 1.00 66.56 98 ALA A CA 1
ATOM 712 C C . ALA A 1 98 ? 14.338 11.952 -9.952 1.00 66.56 98 ALA A C 1
ATOM 714 O O . ALA A 1 98 ? 14.375 12.098 -8.732 1.00 66.56 98 ALA A O 1
ATOM 715 N N . GLY A 1 99 ? 14.089 10.765 -10.519 1.00 56.81 99 GLY A N 1
ATOM 716 C CA . GLY A 1 99 ? 13.814 9.545 -9.744 1.00 56.81 99 GLY A CA 1
ATOM 717 C C . GLY A 1 99 ? 14.969 9.089 -8.833 1.00 56.81 99 GLY A C 1
ATOM 718 O O . GLY A 1 99 ? 14.752 8.358 -7.871 1.00 56.81 99 GLY A O 1
ATOM 719 N N . GLY A 1 100 ? 16.203 9.548 -9.086 1.00 46.28 100 GLY A N 1
ATOM 720 C CA . GLY A 1 100 ? 17.390 9.217 -8.286 1.00 46.28 100 GLY A CA 1
ATOM 721 C C . GLY A 1 100 ? 17.716 10.184 -7.137 1.00 46.28 100 GLY A C 1
ATOM 722 O O . GLY A 1 100 ? 18.559 9.870 -6.292 1.00 46.28 100 GLY A O 1
ATOM 723 N N . ARG A 1 101 ? 17.086 11.366 -7.066 1.00 42.44 101 ARG A N 1
ATOM 724 C CA . ARG A 1 101 ? 17.407 12.396 -6.061 1.00 42.44 101 ARG A CA 1
ATOM 725 C C . ARG A 1 101 ? 16.365 12.426 -4.942 1.00 42.44 101 ARG A C 1
ATOM 727 O O . ARG A 1 101 ? 15.375 13.143 -5.004 1.00 42.44 101 ARG A O 1
ATOM 734 N N . LYS A 1 102 ? 16.657 11.698 -3.857 1.00 43.56 102 LYS A N 1
ATOM 735 C CA . LYS A 1 102 ? 16.045 11.927 -2.535 1.00 43.56 102 LYS A CA 1
ATOM 736 C C . LYS A 1 102 ? 16.142 13.418 -2.178 1.00 43.56 102 LYS A C 1
ATOM 738 O O . LYS A 1 102 ? 17.208 14.007 -2.357 1.00 43.56 102 LYS A O 1
ATOM 743 N N . GLY A 1 103 ? 15.036 13.983 -1.689 1.00 37.50 103 GLY A N 1
ATOM 744 C CA . GLY A 1 103 ? 14.830 15.409 -1.414 1.00 37.50 103 GLY A CA 1
ATOM 745 C C . GLY A 1 103 ? 15.848 16.097 -0.479 1.00 37.50 103 GLY A C 1
ATOM 746 O O . GLY A 1 103 ? 16.820 15.487 -0.023 1.00 37.50 103 GLY A O 1
ATOM 747 N N . PRO A 1 104 ? 15.655 17.399 -0.190 1.00 41.09 104 PRO A N 1
ATOM 748 C CA . PRO A 1 104 ? 16.692 18.272 0.358 1.00 41.09 104 PRO A CA 1
ATOM 749 C C . PRO A 1 104 ? 17.208 17.793 1.722 1.00 41.09 104 PRO A C 1
ATOM 751 O O . PRO A 1 104 ? 16.442 17.600 2.668 1.00 41.09 104 PRO A O 1
ATOM 754 N N . ARG A 1 105 ? 18.533 17.640 1.849 1.00 44.53 105 ARG A N 1
ATOM 755 C CA . ARG A 1 105 ? 19.199 17.365 3.131 1.00 44.53 105 ARG A CA 1
ATOM 756 C C . ARG A 1 105 ? 19.016 18.562 4.067 1.00 44.53 105 ARG A C 1
ATOM 758 O O . ARG A 1 105 ? 19.644 19.596 3.863 1.00 44.53 105 ARG A O 1
ATOM 765 N N . ARG A 1 106 ? 18.212 18.408 5.122 1.00 38.97 106 ARG A N 1
ATOM 766 C CA . ARG A 1 106 ? 18.212 19.354 6.251 1.00 38.97 106 ARG A CA 1
ATOM 767 C C . ARG A 1 106 ? 19.563 19.297 6.997 1.00 38.97 106 ARG A C 1
ATOM 769 O O . ARG A 1 106 ? 20.134 18.205 7.107 1.00 38.97 106 ARG A O 1
ATOM 776 N N . PRO A 1 107 ? 20.089 20.423 7.519 1.00 45.62 107 PRO A N 1
ATOM 777 C CA . PRO A 1 107 ? 21.350 20.438 8.259 1.00 45.62 107 PRO A CA 1
ATOM 778 C C . PRO A 1 107 ? 21.210 19.704 9.599 1.00 45.62 107 PRO A C 1
ATOM 780 O O . PRO A 1 107 ? 20.207 19.848 10.296 1.00 45.62 107 PRO A O 1
ATOM 783 N N . ARG A 1 108 ? 22.222 18.912 9.971 1.00 42.12 108 ARG A N 1
ATOM 784 C CA . ARG A 1 108 ? 22.290 18.216 11.266 1.00 42.12 108 ARG A CA 1
ATOM 785 C C . ARG A 1 108 ? 22.653 19.197 12.391 1.00 42.12 108 ARG A C 1
ATOM 787 O O . ARG A 1 108 ? 23.633 19.922 12.222 1.00 42.12 108 ARG A O 1
ATOM 794 N N . PRO A 1 109 ? 22.001 19.149 13.566 1.00 40.94 109 PRO A N 1
ATOM 795 C CA . PRO A 1 109 ? 22.551 19.759 14.771 1.00 40.94 109 PRO A CA 1
ATOM 796 C C . PRO A 1 109 ? 23.789 18.975 15.229 1.00 40.94 109 PRO A C 1
ATOM 798 O O . PRO A 1 109 ? 23.789 17.740 15.248 1.00 40.94 109 PRO A O 1
ATOM 801 N N . ARG A 1 110 ? 24.863 19.694 15.574 1.00 43.12 110 ARG A N 1
ATOM 802 C CA . ARG A 1 110 ? 26.077 19.135 16.187 1.00 43.12 110 ARG A CA 1
ATOM 803 C C . ARG A 1 110 ? 25.725 18.496 17.534 1.00 43.12 110 ARG A C 1
ATOM 805 O O . ARG A 1 110 ? 25.118 19.138 18.383 1.00 43.12 110 ARG A O 1
ATOM 812 N N . ALA A 1 111 ? 26.130 17.243 17.724 1.00 42.06 111 ALA A N 1
ATOM 813 C CA . ALA A 1 111 ? 26.023 16.548 19.000 1.00 42.06 111 ALA A CA 1
ATOM 814 C C . ALA A 1 111 ? 27.062 17.099 19.988 1.00 42.06 111 ALA A C 1
ATOM 816 O O . ALA A 1 111 ? 28.257 17.093 19.690 1.00 42.06 111 ALA A O 1
ATOM 817 N N . ALA A 1 112 ? 26.600 17.539 21.158 1.00 42.00 112 ALA A N 1
ATOM 818 C CA . ALA A 1 112 ? 27.448 17.750 22.319 1.00 42.00 112 ALA A CA 1
ATOM 819 C C . ALA A 1 112 ? 27.846 16.382 22.889 1.00 42.00 112 ALA A C 1
ATOM 821 O O . ALA A 1 112 ? 27.007 15.537 23.199 1.00 42.00 112 ALA A O 1
ATOM 822 N N . SER A 1 113 ? 29.150 16.155 22.962 1.00 47.84 113 SER A N 1
ATOM 823 C CA . SER A 1 113 ? 29.765 15.014 23.619 1.00 47.84 113 SER A CA 1
ATOM 824 C C . SER A 1 113 ? 29.717 15.197 25.131 1.00 47.84 113 SER A C 1
ATOM 826 O O . SER A 1 113 ? 30.336 16.134 25.634 1.00 47.84 113 SER A O 1
ATOM 828 N N . THR A 1 114 ? 29.124 14.250 25.856 1.00 41.56 114 THR A N 1
ATOM 829 C CA . THR A 1 114 ? 29.469 14.064 27.268 1.00 41.56 114 THR A CA 1
ATOM 830 C C . THR A 1 114 ? 29.726 12.594 27.550 1.00 41.56 114 THR A C 1
ATOM 832 O O . THR A 1 114 ? 28.925 11.704 27.277 1.00 41.56 114 THR A O 1
ATOM 835 N N . ARG A 1 115 ? 30.939 12.383 28.040 1.00 44.41 115 ARG A N 1
ATOM 836 C CA . ARG A 1 115 ? 31.613 11.144 28.389 1.00 44.41 115 ARG A CA 1
ATOM 837 C C . ARG A 1 115 ? 31.322 10.847 29.857 1.00 44.41 115 ARG A C 1
ATOM 839 O O . ARG A 1 115 ? 31.677 11.659 30.699 1.00 44.41 115 ARG A O 1
ATOM 846 N N . ALA A 1 116 ? 30.760 9.685 30.159 1.00 40.22 116 ALA A N 1
ATOM 847 C CA . ALA A 1 116 ? 30.828 9.015 31.460 1.00 40.22 116 ALA A CA 1
ATOM 848 C C . ALA A 1 116 ? 30.201 7.625 31.284 1.00 40.22 116 ALA A C 1
ATOM 850 O O . ALA A 1 116 ? 29.236 7.491 30.547 1.00 40.22 116 ALA A O 1
ATOM 851 N N . ARG A 1 117 ? 30.623 6.530 31.898 1.00 39.75 117 ARG A N 1
ATOM 852 C CA . ARG A 1 117 ? 31.826 6.087 32.609 1.00 39.75 117 ARG A CA 1
ATOM 853 C C . ARG A 1 117 ? 31.548 4.589 32.802 1.00 39.75 117 ARG A C 1
ATOM 855 O O . ARG A 1 117 ? 30.417 4.211 33.089 1.00 39.75 117 ARG A O 1
ATOM 862 N N . ARG A 1 118 ? 32.555 3.740 32.601 1.00 41.75 118 ARG A N 1
ATOM 863 C CA . ARG A 1 118 ? 32.485 2.297 32.879 1.00 41.75 118 ARG A CA 1
ATOM 864 C C . ARG A 1 118 ? 32.101 2.033 34.339 1.00 41.75 118 ARG A C 1
ATOM 866 O O . ARG A 1 118 ? 32.774 2.551 35.225 1.00 41.75 118 ARG A O 1
ATOM 873 N N . VAL A 1 119 ? 31.148 1.128 34.546 1.00 42.47 119 VAL A N 1
ATOM 874 C CA . VAL A 1 119 ? 31.108 0.196 35.681 1.00 42.47 119 VAL A CA 1
ATOM 875 C C . VAL A 1 119 ? 30.710 -1.157 35.096 1.00 42.47 119 VAL A C 1
ATOM 877 O O . VAL A 1 119 ? 29.706 -1.256 34.396 1.00 42.47 119 VAL A O 1
ATOM 880 N N . GLY A 1 120 ? 31.559 -2.162 35.283 1.00 34.19 120 GLY A N 1
ATOM 881 C CA . GLY A 1 120 ? 31.248 -3.548 34.954 1.00 34.19 120 GLY A CA 1
ATOM 882 C C . GLY A 1 120 ? 30.848 -4.308 36.211 1.00 34.19 120 GLY A C 1
ATOM 883 O O . GLY A 1 120 ? 31.352 -3.983 37.280 1.00 34.19 120 GLY A O 1
ATOM 884 N N . ALA A 1 121 ? 29.987 -5.312 36.056 1.00 33.06 121 ALA A N 1
ATOM 885 C CA . ALA A 1 121 ? 30.100 -6.641 36.662 1.00 33.06 121 ALA A CA 1
ATOM 886 C C . ALA A 1 121 ? 28.841 -7.468 36.343 1.00 33.06 121 ALA A C 1
ATOM 888 O O . ALA A 1 121 ? 27.732 -6.993 36.534 1.00 33.06 121 ALA A O 1
ATOM 889 N N . ALA A 1 122 ? 29.091 -8.678 35.835 1.00 35.34 122 ALA A N 1
ATOM 890 C CA . ALA A 1 122 ? 28.444 -9.964 36.122 1.00 35.34 122 ALA A CA 1
ATOM 891 C C . ALA A 1 122 ? 26.910 -10.094 36.283 1.00 35.34 122 ALA A C 1
ATOM 893 O O . ALA A 1 122 ? 26.287 -9.436 37.104 1.00 35.34 122 ALA A O 1
ATOM 894 N N . GLY A 1 123 ? 26.376 -11.124 35.608 1.00 30.55 123 GLY A N 1
ATOM 895 C CA . GLY A 1 123 ? 25.013 -11.656 35.757 1.00 30.55 123 GLY A CA 1
ATOM 896 C C . GLY A 1 123 ? 24.060 -11.041 34.730 1.00 30.55 123 GLY A C 1
ATOM 897 O O . GLY A 1 123 ? 24.018 -9.835 34.580 1.00 30.55 123 GLY A O 1
ATOM 898 N N . GLU A 1 124 ? 23.306 -11.754 33.904 1.00 34.75 124 GLU A N 1
ATOM 899 C CA . GLU A 1 124 ? 22.898 -13.150 33.876 1.00 34.75 124 GLU A CA 1
ATOM 900 C C . GLU A 1 124 ? 22.672 -13.520 32.404 1.00 34.75 124 GLU A C 1
ATOM 902 O O . GLU A 1 124 ? 22.122 -12.744 31.619 1.00 34.75 124 GLU A O 1
ATOM 907 N N . ARG A 1 125 ? 23.096 -14.721 32.004 1.00 37.66 125 ARG A N 1
ATOM 908 C CA . ARG A 1 125 ? 22.703 -15.290 30.714 1.00 37.66 125 ARG A CA 1
ATOM 909 C C . ARG A 1 125 ? 21.259 -15.761 30.848 1.00 37.66 125 ARG A C 1
ATOM 911 O O . ARG A 1 125 ? 21.021 -16.910 31.196 1.00 37.66 125 ARG A O 1
ATOM 918 N N . HIS A 1 126 ? 20.305 -14.883 30.562 1.00 38.88 126 HIS A N 1
ATOM 919 C CA . HIS A 1 126 ? 18.955 -15.320 30.231 1.00 38.88 126 HIS A CA 1
ATOM 920 C C . HIS A 1 126 ? 18.977 -15.886 28.809 1.00 38.88 126 HIS A C 1
ATOM 922 O O . HIS A 1 126 ? 18.844 -15.171 27.816 1.00 38.88 126 HIS A O 1
ATOM 928 N N . GLY A 1 127 ? 19.199 -17.200 28.732 1.00 37.62 127 GLY A N 1
ATOM 929 C CA . GLY A 1 127 ? 18.761 -18.012 27.607 1.00 37.62 127 GLY A CA 1
ATOM 930 C C . GLY A 1 127 ? 17.238 -17.969 27.558 1.00 37.62 127 GLY A C 1
ATOM 931 O O . GLY A 1 127 ? 16.568 -18.775 28.192 1.00 37.62 127 GLY A O 1
ATOM 932 N N . GLY A 1 128 ? 16.705 -16.973 26.854 1.00 33.12 128 GLY A N 1
ATOM 933 C CA . GLY A 1 128 ? 15.300 -16.912 26.482 1.00 33.12 128 GLY A CA 1
ATOM 934 C C . GLY A 1 128 ? 15.053 -17.919 25.371 1.00 33.12 128 GLY A C 1
ATOM 935 O O . GLY A 1 128 ? 15.613 -17.797 24.285 1.00 33.12 128 GLY A O 1
ATOM 936 N N . ALA A 1 129 ? 14.265 -18.932 25.701 1.00 37.34 129 ALA A N 1
ATOM 937 C CA . ALA A 1 129 ? 13.874 -20.043 24.863 1.00 37.34 129 ALA A CA 1
ATOM 938 C C . ALA A 1 129 ? 13.413 -19.609 23.460 1.00 37.34 129 ALA A C 1
ATOM 940 O O . ALA A 1 129 ? 12.376 -18.965 23.304 1.00 37.34 129 ALA A O 1
ATOM 941 N N . ASP A 1 130 ? 14.148 -20.045 22.437 1.00 42.69 130 ASP A N 1
ATOM 942 C CA . ASP A 1 130 ? 13.622 -20.196 21.081 1.00 42.69 130 ASP A CA 1
ATOM 943 C C . ASP A 1 130 ? 12.742 -21.456 21.060 1.00 42.69 130 ASP A C 1
ATOM 945 O O . ASP A 1 130 ? 13.137 -22.541 20.636 1.00 42.69 130 ASP A O 1
ATOM 949 N N . MET A 1 131 ? 11.563 -21.338 21.672 1.00 38.69 131 MET A N 1
ATOM 950 C CA . MET A 1 131 ? 10.523 -22.359 21.641 1.00 38.69 131 MET A CA 1
ATOM 951 C C . MET A 1 131 ? 9.683 -22.156 20.380 1.00 38.69 131 MET A C 1
ATOM 953 O O . MET A 1 131 ? 8.676 -21.453 20.381 1.00 38.69 131 MET A O 1
ATOM 957 N N . GLY A 1 132 ? 10.099 -22.821 19.304 1.00 34.72 132 GLY A N 1
ATOM 958 C CA . GLY A 1 132 ? 9.164 -23.432 18.362 1.00 34.72 132 GLY A CA 1
ATOM 959 C C . GLY A 1 132 ? 8.403 -22.503 17.417 1.00 34.72 132 GLY A C 1
ATOM 960 O O . GLY A 1 132 ? 7.234 -22.778 17.135 1.00 34.72 132 GLY A O 1
ATOM 961 N N . ARG A 1 133 ? 9.037 -21.468 16.845 1.00 42.22 133 ARG A N 1
ATOM 962 C CA . ARG A 1 133 ? 8.486 -20.884 15.611 1.00 42.22 133 ARG A CA 1
ATOM 963 C C . ARG A 1 133 ? 8.629 -21.937 14.509 1.00 42.22 133 ARG A C 1
ATOM 965 O O . ARG A 1 133 ? 9.738 -22.277 14.103 1.00 42.22 133 ARG A O 1
ATOM 972 N N . ARG A 1 134 ? 7.503 -22.515 14.072 1.00 43.16 134 ARG A N 1
ATOM 973 C CA . ARG A 1 134 ? 7.458 -23.368 12.872 1.00 43.16 134 ARG A CA 1
ATOM 974 C C . ARG A 1 134 ? 8.151 -22.619 11.720 1.00 43.16 134 ARG A C 1
ATOM 976 O O . ARG A 1 134 ? 8.080 -21.392 11.705 1.00 43.16 134 ARG A O 1
ATOM 983 N N . PRO A 1 135 ? 8.746 -23.303 10.731 1.00 41.72 135 PRO A N 1
ATOM 984 C CA . PRO A 1 135 ? 9.272 -22.667 9.519 1.00 41.72 135 PRO A CA 1
ATOM 985 C C . PRO A 1 135 ? 8.134 -22.171 8.593 1.00 41.72 135 PRO A C 1
ATOM 987 O O . PRO A 1 135 ? 8.166 -22.398 7.389 1.00 41.72 135 PRO A O 1
ATOM 990 N N . GLY A 1 136 ? 7.084 -21.575 9.172 1.00 47.00 136 GLY A N 1
ATOM 991 C CA . GLY A 1 136 ? 6.015 -20.856 8.483 1.00 47.00 136 GLY A CA 1
ATOM 992 C C . GLY A 1 136 ? 6.459 -19.429 8.173 1.00 47.00 136 GLY A C 1
ATOM 993 O O . GLY A 1 136 ? 7.472 -18.971 8.710 1.00 47.00 136 GLY A O 1
ATOM 994 N N . GLY A 1 137 ? 5.750 -18.758 7.265 1.00 58.78 137 GLY A N 1
ATOM 995 C CA . GLY A 1 137 ? 6.140 -17.449 6.761 1.00 58.78 137 GLY A CA 1
ATOM 996 C C . GLY A 1 137 ? 6.364 -16.427 7.866 1.00 58.78 137 GLY A C 1
ATOM 997 O O . GLY A 1 137 ? 5.879 -16.546 8.988 1.00 58.78 137 GLY A O 1
ATOM 998 N N . LEU A 1 138 ? 7.118 -15.390 7.544 1.00 88.31 138 LEU A N 1
ATOM 999 C CA . LEU A 1 138 ? 7.426 -14.284 8.435 1.00 88.31 138 LEU A CA 1
ATOM 1000 C C . LEU A 1 138 ? 6.559 -13.054 8.158 1.00 88.31 138 LEU A C 1
ATOM 1002 O O . LEU A 1 138 ? 6.836 -12.031 8.786 1.00 88.31 138 LEU A O 1
ATOM 1006 N N . MET A 1 139 ? 5.551 -13.152 7.275 1.00 96.94 139 MET A N 1
ATOM 1007 C CA . MET A 1 139 ? 4.668 -12.063 6.847 1.00 96.94 139 MET A CA 1
ATOM 1008 C C . MET A 1 139 ? 4.176 -11.242 8.029 1.00 96.94 139 MET A C 1
ATOM 1010 O O . MET A 1 139 ? 3.714 -11.789 9.027 1.00 96.94 139 MET A O 1
ATOM 1014 N N . ARG A 1 140 ? 4.260 -9.913 7.915 1.00 97.81 140 ARG A N 1
ATOM 1015 C CA . ARG A 1 140 ? 3.932 -8.985 9.003 1.00 97.81 140 ARG A CA 1
ATOM 1016 C C . ARG A 1 140 ? 2.851 -8.010 8.600 1.00 97.81 140 ARG A C 1
ATOM 1018 O O . ARG A 1 140 ? 2.822 -7.516 7.474 1.00 97.81 140 ARG A O 1
ATOM 1025 N N . ALA A 1 141 ? 2.038 -7.657 9.578 1.00 98.44 141 ALA A N 1
ATOM 1026 C CA . ALA A 1 141 ? 1.092 -6.569 9.523 1.00 98.44 141 ALA A CA 1
ATOM 1027 C C . ALA A 1 141 ? 1.184 -5.709 10.792 1.00 98.44 141 ALA A C 1
ATOM 1029 O O . ALA A 1 141 ? 1.293 -6.227 11.903 1.00 98.44 141 ALA A O 1
ATOM 1030 N N . VAL A 1 142 ? 1.105 -4.389 10.631 1.00 98.69 142 VAL A N 1
ATOM 1031 C CA . VAL A 1 142 ? 0.738 -3.463 11.712 1.00 98.69 142 VAL A CA 1
ATOM 1032 C C . VAL A 1 142 ? -0.699 -3.047 11.461 1.00 98.69 142 VAL A C 1
ATOM 1034 O O . VAL A 1 142 ? -0.994 -2.453 10.423 1.00 98.69 142 VAL A O 1
ATOM 1037 N N . LEU A 1 143 ? -1.579 -3.357 12.405 1.00 98.69 143 LEU A N 1
ATOM 1038 C CA . LEU A 1 143 ? -2.985 -2.984 12.352 1.00 98.69 143 LEU A CA 1
ATOM 1039 C C . LEU A 1 143 ? -3.216 -1.789 13.257 1.00 98.69 143 LEU A C 1
ATOM 1041 O O . LEU A 1 143 ? -2.837 -1.818 14.427 1.00 98.69 143 LEU A O 1
ATOM 1045 N N . GLN A 1 144 ? -3.842 -0.751 12.720 1.00 98.75 144 GLN A N 1
ATOM 1046 C CA . GLN A 1 144 ? -4.216 0.447 13.457 1.00 98.75 144 GLN A CA 1
ATOM 1047 C C . GLN A 1 144 ? -5.715 0.645 13.329 1.00 98.75 144 GLN A C 1
ATOM 1049 O O . GLN A 1 144 ? -6.235 0.699 12.215 1.00 98.75 144 GLN A O 1
ATOM 1054 N N . ARG A 1 145 ? -6.401 0.774 14.463 1.00 98.25 145 ARG A N 1
ATOM 1055 C CA . ARG A 1 145 ? -7.813 1.142 14.456 1.00 98.25 145 ARG A CA 1
ATOM 1056 C C . ARG A 1 145 ? -7.952 2.616 14.117 1.00 98.25 145 ARG A C 1
ATOM 1058 O O . ARG A 1 145 ? -7.238 3.442 14.684 1.00 98.25 145 ARG A O 1
ATOM 1065 N N . VAL A 1 146 ? -8.850 2.943 13.196 1.00 98.44 146 VAL A N 1
ATOM 1066 C CA . VAL A 1 146 ? -9.024 4.307 12.702 1.00 98.44 146 VAL A CA 1
ATOM 1067 C C . VAL A 1 146 ? -10.491 4.696 12.626 1.00 98.44 146 VAL A C 1
ATOM 1069 O O . VAL A 1 146 ? -11.333 3.876 12.275 1.00 98.44 146 VAL A O 1
ATOM 1072 N N . SER A 1 147 ? -10.777 5.973 12.881 1.00 96.50 147 SER A N 1
ATOM 1073 C CA . SER A 1 147 ? -12.089 6.565 12.586 1.00 96.50 147 SER A CA 1
ATOM 1074 C C . SER A 1 147 ? -12.209 7.016 11.125 1.00 96.50 147 SER A C 1
ATOM 1076 O O . SER A 1 147 ? -13.308 7.161 10.596 1.00 96.50 147 SER A O 1
ATOM 1078 N N . SER A 1 148 ? -11.070 7.261 10.474 1.00 97.69 148 SER A N 1
ATOM 1079 C CA . SER A 1 148 ? -10.939 7.511 9.037 1.00 97.69 148 SER A CA 1
ATOM 1080 C C . SER A 1 148 ? -9.481 7.354 8.609 1.00 97.69 148 SER A C 1
ATOM 1082 O O . SER A 1 148 ? -8.560 7.628 9.391 1.00 97.69 148 SER A O 1
ATOM 1084 N N . ALA A 1 149 ? -9.261 6.942 7.361 1.00 98.62 149 ALA A N 1
ATOM 1085 C CA . ALA A 1 149 ? -7.934 6.940 6.758 1.00 98.62 149 ALA A CA 1
ATOM 1086 C C . ALA A 1 149 ? -7.984 7.108 5.239 1.00 98.62 149 ALA A C 1
ATOM 1088 O O . ALA A 1 149 ? -8.960 6.762 4.579 1.00 98.62 149 ALA A O 1
ATOM 1089 N N . SER A 1 150 ? -6.907 7.631 4.667 1.00 98.62 150 SER A N 1
ATOM 1090 C CA . SER A 1 150 ? -6.734 7.766 3.226 1.00 98.62 150 SER A CA 1
ATOM 1091 C C . SER A 1 150 ? -5.272 7.653 2.833 1.00 98.62 150 SER A C 1
ATOM 1093 O O . SER A 1 150 ? -4.366 7.923 3.624 1.00 98.62 150 SER A O 1
ATOM 1095 N N . VAL A 1 151 ? -5.057 7.259 1.589 1.00 98.12 151 VAL A N 1
ATOM 1096 C CA . VAL A 1 151 ? -3.755 7.240 0.946 1.00 98.12 151 VAL A CA 1
ATOM 1097 C C . VAL A 1 151 ? -3.812 8.099 -0.306 1.00 98.12 151 VAL A C 1
ATOM 1099 O O . VAL A 1 151 ? -4.670 7.920 -1.173 1.00 98.12 151 VAL A O 1
ATOM 1102 N N . THR A 1 152 ? -2.881 9.040 -0.378 1.00 96.56 152 THR A N 1
ATOM 1103 C CA . THR A 1 152 ? -2.742 9.984 -1.481 1.00 96.56 152 THR A CA 1
ATOM 1104 C C . THR A 1 152 ? -1.452 9.690 -2.228 1.00 96.56 152 THR A C 1
ATOM 1106 O O . THR A 1 152 ? -0.389 9.552 -1.615 1.00 96.56 152 THR A O 1
ATOM 1109 N N . VAL A 1 153 ? -1.542 9.626 -3.552 1.00 89.94 153 VAL A N 1
ATOM 1110 C CA . VAL A 1 153 ? -0.411 9.462 -4.465 1.00 89.94 153 VAL A CA 1
ATOM 1111 C C . VAL A 1 153 ? -0.444 10.630 -5.438 1.00 89.94 153 VAL A C 1
ATOM 1113 O O . VAL A 1 153 ? -1.448 10.868 -6.098 1.00 89.94 153 VAL A O 1
ATOM 1116 N N . GLU A 1 154 ? 0.643 11.399 -5.493 1.00 87.31 154 GLU A N 1
ATOM 1117 C CA . GLU A 1 154 ? 0.769 12.557 -6.396 1.00 87.31 154 GLU A CA 1
ATOM 1118 C C . GLU A 1 154 ? -0.358 13.606 -6.252 1.00 87.31 154 GLU A C 1
ATOM 1120 O O . GLU A 1 154 ? -0.714 14.287 -7.207 1.00 87.31 154 GLU A O 1
ATOM 1125 N N . GLY A 1 155 ? -0.887 13.767 -5.034 1.00 86.88 155 GLY A N 1
ATOM 1126 C CA . GLY A 1 155 ? -1.958 14.721 -4.719 1.00 86.88 155 GLY A CA 1
ATOM 1127 C C . GLY A 1 155 ? -3.375 14.168 -4.892 1.00 86.88 155 GLY A C 1
ATOM 1128 O O . GLY A 1 155 ? -4.311 14.777 -4.383 1.00 86.88 155 GLY A O 1
ATOM 1129 N N . GLU A 1 156 ? -3.524 12.991 -5.502 1.00 89.38 156 GLU A N 1
ATOM 1130 C CA . GLU A 1 156 ? -4.812 12.336 -5.734 1.00 89.38 156 GLU A CA 1
ATOM 1131 C C . GLU A 1 156 ? -5.063 11.205 -4.734 1.00 89.38 156 GLU A C 1
ATOM 1133 O O . GLU A 1 156 ? -4.156 10.450 -4.372 1.00 89.38 156 GLU A O 1
ATOM 1138 N N . VAL A 1 157 ? -6.309 11.073 -4.275 1.00 95.62 157 VAL A N 1
ATOM 1139 C CA . VAL A 1 157 ? -6.696 10.015 -3.331 1.00 95.62 157 VAL A CA 1
ATOM 1140 C C . VAL A 1 157 ? -6.777 8.684 -4.078 1.00 95.62 157 VAL A C 1
ATOM 1142 O O . VAL A 1 157 ? -7.685 8.471 -4.876 1.00 95.62 157 VAL A O 1
ATOM 1145 N N . ALA A 1 158 ? -5.844 7.777 -3.791 1.00 94.94 158 ALA A N 1
ATOM 1146 C CA . ALA A 1 158 ? -5.816 6.432 -4.365 1.00 94.94 158 ALA A CA 1
ATOM 1147 C C . ALA A 1 158 ? -6.741 5.461 -3.611 1.00 94.94 158 ALA A C 1
ATOM 1149 O O . ALA A 1 158 ? -7.327 4.561 -4.206 1.00 94.94 158 ALA A O 1
ATOM 1150 N N . GLY A 1 159 ? -6.906 5.669 -2.304 1.00 96.25 159 GLY A N 1
ATOM 1151 C CA . GLY A 1 159 ? -7.776 4.858 -1.462 1.00 96.25 159 GLY A CA 1
ATOM 1152 C C . GLY A 1 159 ? -8.198 5.617 -0.214 1.00 96.25 159 GLY A C 1
ATOM 1153 O O . GLY A 1 159 ? -7.446 6.431 0.323 1.00 96.25 159 GLY A O 1
ATOM 1154 N N . ARG A 1 160 ? -9.419 5.368 0.253 1.00 97.75 160 ARG A N 1
ATOM 1155 C CA . ARG A 1 160 ? -9.967 5.981 1.463 1.00 97.75 160 ARG A CA 1
ATOM 1156 C C . ARG A 1 160 ? -10.941 5.027 2.126 1.00 97.75 160 ARG A C 1
ATOM 1158 O O . ARG A 1 160 ? -11.666 4.331 1.424 1.00 97.75 160 ARG A O 1
ATOM 1165 N N . ILE A 1 161 ? -10.950 5.064 3.451 1.00 98.12 161 ILE A N 1
ATOM 1166 C CA . ILE A 1 161 ? -11.914 4.369 4.292 1.00 98.12 161 ILE A CA 1
ATOM 1167 C C . ILE A 1 161 ? -12.506 5.295 5.355 1.00 98.12 161 ILE A C 1
ATOM 1169 O O . ILE A 1 161 ? -11.884 6.293 5.749 1.00 98.12 161 ILE A O 1
ATOM 1173 N N . GLY A 1 162 ? -13.701 4.939 5.818 1.00 94.88 162 GLY A N 1
ATOM 1174 C CA . GLY A 1 162 ? -14.295 5.445 7.052 1.00 94.88 162 GLY A CA 1
ATOM 1175 C C . GLY A 1 162 ? -13.705 4.766 8.294 1.00 94.88 162 GLY A C 1
ATOM 1176 O O . GLY A 1 162 ? -12.494 4.553 8.388 1.00 94.88 162 GLY A O 1
ATOM 1177 N N . ALA A 1 163 ? -14.567 4.428 9.254 1.00 94.88 163 ALA A N 1
ATOM 1178 C CA . ALA A 1 163 ? -14.161 3.698 10.449 1.00 94.88 163 ALA A CA 1
ATOM 1179 C C . ALA A 1 163 ? -13.739 2.259 10.104 1.00 94.88 163 ALA A C 1
ATOM 1181 O O . ALA A 1 163 ? -14.411 1.564 9.338 1.00 94.88 163 ALA A O 1
ATOM 1182 N N . GLY A 1 164 ? -12.631 1.802 10.686 1.00 98.06 164 GLY A N 1
ATOM 1183 C CA . GLY A 1 164 ? -12.113 0.462 10.432 1.00 98.06 164 GLY A CA 1
ATOM 1184 C C . GLY A 1 164 ? -10.641 0.300 10.777 1.00 98.06 164 GLY A C 1
ATOM 1185 O O . GLY A 1 164 ? -10.188 0.767 11.826 1.00 98.06 164 GLY A O 1
ATOM 1186 N N . LEU A 1 165 ? -9.893 -0.389 9.912 1.00 98.75 165 LEU A N 1
ATOM 1187 C CA . LEU A 1 165 ? -8.470 -0.668 10.116 1.00 98.75 165 LEU A CA 1
ATOM 1188 C C . LEU A 1 165 ? -7.597 -0.131 8.980 1.00 98.75 165 LEU A C 1
ATOM 1190 O O . LEU A 1 165 ? -7.853 -0.377 7.804 1.00 98.75 165 LEU A O 1
ATOM 1194 N N . VAL A 1 166 ? -6.478 0.495 9.340 1.00 98.88 166 VAL A N 1
ATOM 1195 C CA . VAL A 1 166 ? -5.314 0.587 8.449 1.00 98.88 166 VAL A CA 1
ATOM 1196 C C . VAL A 1 166 ? -4.430 -0.626 8.704 1.00 98.88 166 VAL A C 1
ATOM 1198 O O . VAL A 1 166 ? -4.015 -0.866 9.838 1.00 98.88 166 VAL A O 1
ATOM 1201 N N . ALA A 1 167 ? -4.130 -1.376 7.647 1.00 98.81 167 ALA A N 1
ATOM 1202 C CA . ALA A 1 167 ? -3.231 -2.518 7.670 1.00 98.81 167 ALA A CA 1
ATOM 1203 C C . ALA A 1 167 ? -1.971 -2.200 6.854 1.00 98.81 167 ALA A C 1
ATOM 1205 O O . ALA A 1 167 ? -1.994 -2.194 5.622 1.00 98.81 167 ALA A O 1
ATOM 1206 N N . LEU A 1 1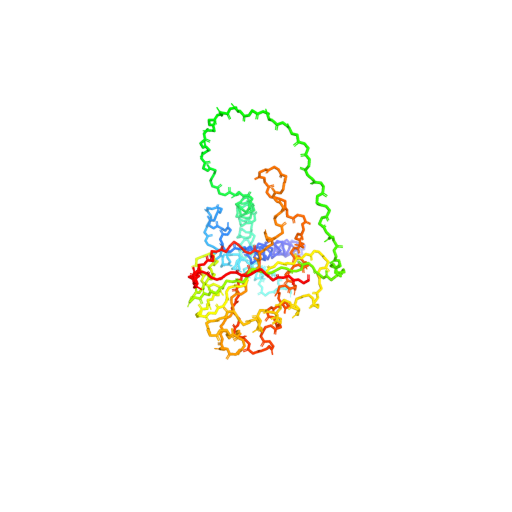68 ? -0.856 -1.951 7.544 1.00 98.81 168 LEU A N 1
ATOM 1207 C CA . LEU A 1 168 ? 0.462 -1.860 6.915 1.00 98.81 168 LEU A CA 1
ATOM 1208 C C . LEU A 1 168 ? 1.019 -3.273 6.779 1.00 98.81 168 LEU A C 1
ATOM 1210 O O . LEU A 1 168 ? 1.279 -3.904 7.797 1.00 98.81 168 LEU A O 1
ATOM 1214 N N . VAL A 1 169 ? 1.191 -3.775 5.559 1.00 98.69 169 VAL A N 1
ATOM 1215 C CA . VAL A 1 169 ? 1.478 -5.193 5.288 1.00 98.69 169 VAL A CA 1
ATOM 1216 C C . VAL A 1 169 ? 2.834 -5.359 4.607 1.00 98.69 169 VAL A C 1
ATOM 1218 O O . VAL A 1 169 ? 3.170 -4.615 3.688 1.00 98.69 169 VAL A O 1
ATOM 1221 N N . ALA A 1 170 ? 3.620 -6.346 5.031 1.00 98.00 170 ALA A N 1
ATOM 1222 C CA . ALA A 1 170 ? 4.942 -6.627 4.486 1.00 98.00 170 ALA A CA 1
ATOM 1223 C C . ALA A 1 170 ? 5.194 -8.130 4.345 1.00 98.00 170 ALA A C 1
ATOM 1225 O O . ALA A 1 170 ? 4.979 -8.888 5.289 1.00 98.00 170 ALA A O 1
ATOM 1226 N N . ALA A 1 171 ? 5.750 -8.528 3.203 1.00 97.88 171 ALA A N 1
ATOM 1227 C CA . ALA A 1 171 ? 6.185 -9.895 2.942 1.00 97.88 171 ALA A CA 1
ATOM 1228 C C . ALA A 1 171 ? 7.700 -10.072 3.161 1.00 97.88 171 ALA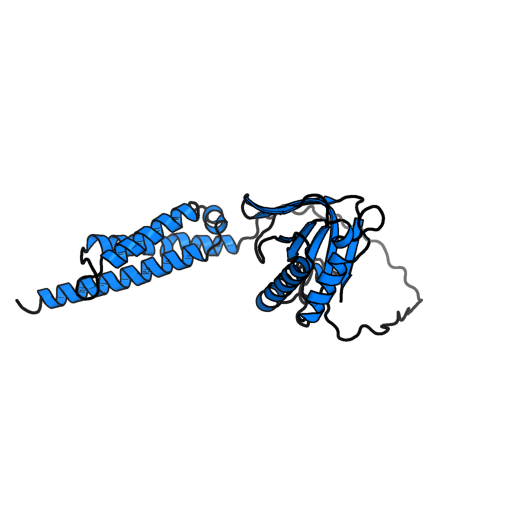 A C 1
ATOM 1230 O O . ALA A 1 171 ? 8.487 -9.154 2.908 1.00 97.88 171 ALA A O 1
ATOM 1231 N N . ALA A 1 172 ? 8.094 -11.251 3.624 1.00 96.62 172 ALA A N 1
ATOM 1232 C CA . ALA A 1 172 ? 9.447 -11.781 3.683 1.00 96.62 172 ALA A CA 1
ATOM 1233 C C . ALA A 1 172 ? 9.721 -12.702 2.479 1.00 96.62 172 ALA A C 1
ATOM 1235 O O . ALA A 1 172 ? 8.782 -13.224 1.879 1.00 96.62 172 ALA A O 1
ATOM 1236 N N . PRO A 1 173 ? 10.996 -12.954 2.122 1.00 94.56 173 PRO A N 1
ATOM 1237 C CA . PRO A 1 173 ? 11.345 -13.769 0.953 1.00 94.56 173 PRO A CA 1
ATOM 1238 C C . PRO A 1 173 ? 10.788 -15.201 0.957 1.00 94.56 173 PRO A C 1
ATOM 1240 O O . PRO A 1 173 ? 10.680 -15.808 -0.101 1.00 94.56 173 PRO A O 1
ATOM 1243 N N . THR A 1 174 ? 10.480 -15.750 2.134 1.00 94.88 174 THR A N 1
ATOM 1244 C CA . THR A 1 174 ? 9.979 -17.121 2.314 1.00 94.88 174 THR A CA 1
ATOM 1245 C C . THR A 1 174 ? 8.463 -17.198 2.469 1.00 94.88 174 THR A C 1
ATOM 1247 O O . THR A 1 174 ? 7.947 -18.288 2.698 1.00 94.88 174 THR A O 1
ATOM 1250 N N . ASP A 1 175 ? 7.756 -16.068 2.397 1.00 96.00 175 ASP A N 1
ATOM 1251 C CA . ASP A 1 175 ? 6.301 -16.053 2.524 1.00 96.00 175 ASP A CA 1
ATOM 1252 C C . ASP A 1 175 ? 5.620 -16.661 1.302 1.00 96.00 175 ASP A C 1
ATOM 1254 O O . ASP A 1 175 ? 6.086 -16.573 0.165 1.00 96.00 175 ASP A O 1
ATOM 1258 N N . THR A 1 176 ? 4.461 -17.251 1.555 1.00 96.69 176 THR A N 1
ATOM 1259 C CA . THR A 1 176 ? 3.641 -17.944 0.571 1.00 96.69 176 THR A CA 1
ATOM 1260 C C . THR A 1 176 ? 2.211 -17.411 0.581 1.00 96.69 176 THR A C 1
ATOM 1262 O O . THR A 1 176 ? 1.794 -16.647 1.456 1.00 96.69 176 THR A O 1
ATOM 1265 N N . GLY A 1 177 ? 1.395 -17.874 -0.370 1.00 96.38 177 GLY A N 1
ATOM 1266 C CA . GLY A 1 177 ? -0.038 -17.574 -0.372 1.00 96.38 177 GLY A CA 1
ATOM 1267 C C . GLY A 1 177 ? -0.767 -18.026 0.905 1.00 96.38 177 GLY A C 1
ATOM 1268 O O . GLY A 1 177 ? -1.761 -17.405 1.278 1.00 96.38 177 GLY A O 1
ATOM 1269 N N . ALA A 1 178 ? -0.272 -19.054 1.606 1.00 97.19 178 ALA A N 1
ATOM 1270 C CA . ALA A 1 178 ? -0.850 -19.510 2.873 1.00 97.19 178 ALA A CA 1
ATOM 1271 C C . ALA A 1 178 ? -0.609 -18.509 4.018 1.00 97.19 178 ALA A C 1
ATOM 1273 O O . ALA A 1 178 ? -1.471 -18.327 4.886 1.00 97.19 178 ALA A O 1
ATOM 1274 N N . ASP A 1 179 ? 0.533 -17.821 3.991 1.00 97.69 179 ASP A N 1
ATOM 1275 C CA . ASP A 1 179 ? 0.875 -16.779 4.958 1.00 97.69 179 ASP A CA 1
ATOM 1276 C C . ASP A 1 179 ? 0.011 -15.537 4.715 1.00 97.69 179 ASP A C 1
ATOM 1278 O O . ASP A 1 179 ? -0.632 -15.041 5.641 1.00 97.69 179 ASP A O 1
ATOM 1282 N N . ALA A 1 180 ? -0.144 -15.131 3.449 1.00 98.06 180 ALA A N 1
ATOM 1283 C CA . ALA A 1 180 ? -1.077 -14.075 3.052 1.00 98.06 180 ALA A CA 1
ATOM 1284 C C . ALA A 1 180 ? -2.524 -14.382 3.476 1.00 98.06 180 ALA A C 1
ATOM 1286 O O . ALA A 1 180 ? -3.190 -13.530 4.068 1.00 98.06 180 ALA A O 1
ATOM 1287 N N . ALA A 1 181 ? -3.003 -15.611 3.257 1.00 97.81 181 ALA A N 1
ATOM 1288 C CA . ALA A 1 181 ? -4.330 -16.033 3.706 1.00 97.81 181 ALA A CA 1
ATOM 1289 C C . ALA A 1 181 ? -4.464 -16.011 5.240 1.00 97.81 181 ALA A C 1
ATOM 1291 O O . ALA A 1 181 ? -5.518 -15.655 5.774 1.00 97.81 181 ALA A O 1
ATOM 1292 N N . THR A 1 182 ? -3.397 -16.347 5.970 1.00 98.12 182 THR A N 1
ATOM 1293 C CA . THR A 1 182 ? -3.379 -16.284 7.437 1.00 98.12 182 THR A CA 1
ATOM 1294 C C . THR A 1 182 ? -3.413 -14.848 7.950 1.00 98.12 182 THR A C 1
ATOM 1296 O O . THR A 1 182 ? -4.194 -14.559 8.859 1.00 98.12 182 THR A O 1
ATOM 1299 N N . VAL A 1 183 ? -2.632 -13.936 7.365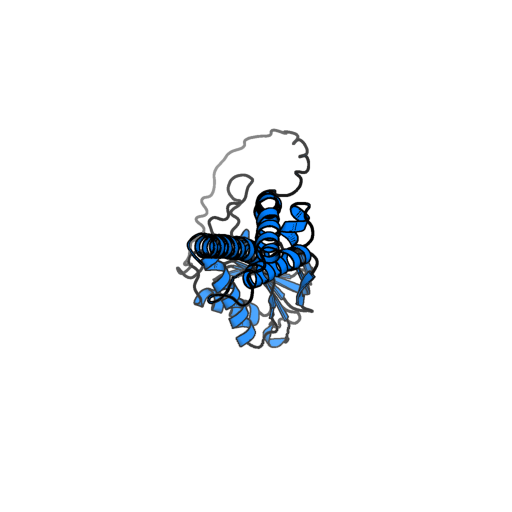 1.00 98.44 183 VAL A N 1
ATOM 1300 C CA . VAL A 1 183 ? -2.676 -12.505 7.702 1.00 98.44 183 VAL A CA 1
ATOM 1301 C C . VAL A 1 183 ? -4.053 -11.922 7.390 1.00 98.44 183 VAL A C 1
ATOM 1303 O O . VAL A 1 183 ? -4.639 -11.278 8.257 1.00 98.44 183 VAL A O 1
ATOM 1306 N N . ALA A 1 184 ? -4.618 -12.203 6.212 1.00 98.62 184 ALA A N 1
ATOM 1307 C CA . ALA A 1 184 ? -5.957 -11.747 5.836 1.00 98.62 184 ALA A CA 1
ATOM 1308 C C . ALA A 1 184 ? -7.037 -12.245 6.809 1.00 98.62 184 ALA A C 1
ATOM 1310 O O . ALA A 1 184 ? -7.873 -11.462 7.256 1.00 98.62 184 ALA A O 1
ATOM 1311 N N . ARG A 1 185 ? -6.981 -13.526 7.204 1.00 98.44 185 ARG A N 1
ATOM 1312 C CA . ARG A 1 185 ? -7.869 -14.091 8.230 1.00 98.44 185 ARG A CA 1
ATOM 1313 C C . ARG A 1 185 ? -7.759 -13.327 9.549 1.00 98.44 185 ARG A C 1
ATOM 1315 O O . ARG A 1 185 ? -8.773 -12.923 10.105 1.00 98.44 185 ARG A O 1
ATOM 1322 N N . LYS A 1 186 ? -6.535 -13.093 10.034 1.00 98.50 186 LYS A N 1
ATOM 1323 C CA . LYS A 1 186 ? -6.302 -12.358 11.288 1.00 98.50 186 LYS A CA 1
ATOM 1324 C C . LYS A 1 186 ? -6.805 -10.911 11.202 1.00 98.50 186 LYS A C 1
ATOM 1326 O O . LYS A 1 186 ? -7.421 -10.444 12.148 1.00 98.50 186 LYS A O 1
ATOM 1331 N N . ILE A 1 187 ? -6.603 -10.219 10.080 1.00 98.56 187 ILE A N 1
ATOM 1332 C CA . ILE A 1 187 ? -7.152 -8.867 9.863 1.00 98.56 187 ILE A CA 1
ATOM 1333 C C . ILE A 1 187 ? -8.685 -8.875 9.947 1.00 98.56 187 ILE A C 1
ATOM 1335 O O . ILE A 1 187 ? -9.264 -7.996 10.578 1.00 98.56 187 ILE A O 1
ATOM 1339 N N . ALA A 1 188 ? -9.330 -9.864 9.325 1.00 98.44 188 ALA A N 1
ATOM 1340 C CA . ALA A 1 188 ? -10.783 -9.973 9.274 1.00 98.44 188 ALA A CA 1
ATOM 1341 C C . ALA A 1 188 ? -11.419 -10.297 10.637 1.00 98.44 188 ALA A C 1
ATOM 1343 O O . ALA A 1 188 ? -12.455 -9.727 10.971 1.00 98.44 188 ALA A O 1
ATOM 1344 N N . GLU A 1 189 ? -10.811 -11.212 11.398 1.00 97.88 189 GLU A N 1
ATOM 1345 C CA . GLU A 1 189 ? -11.455 -11.906 12.525 1.00 97.88 189 GLU A CA 1
ATOM 1346 C C . GLU A 1 189 ? -10.966 -11.448 13.910 1.00 97.88 189 GLU A C 1
ATOM 1348 O O . GLU A 1 189 ? -11.583 -11.777 14.924 1.00 97.88 189 GLU A O 1
ATOM 1353 N N . LEU A 1 190 ? -9.866 -10.691 14.003 1.00 98.19 190 LEU A N 1
ATOM 1354 C CA . LEU A 1 190 ? -9.400 -10.182 15.296 1.00 98.19 190 LEU A CA 1
ATOM 1355 C C . LEU A 1 190 ? -10.418 -9.207 15.901 1.00 98.19 190 LEU A C 1
ATOM 1357 O O . LEU A 1 190 ? -10.793 -8.211 15.288 1.00 98.19 190 LEU A O 1
ATOM 1361 N N . ARG A 1 191 ? -10.800 -9.468 17.153 1.00 97.00 191 ARG A N 1
ATOM 1362 C CA . ARG A 1 191 ? -11.789 -8.710 17.934 1.00 97.00 191 ARG A CA 1
ATOM 1363 C C . ARG A 1 191 ? -11.206 -7.420 18.529 1.00 97.00 191 ARG A C 1
ATOM 1365 O O . ARG A 1 191 ? -11.122 -7.267 19.743 1.00 97.00 191 ARG A O 1
ATOM 1372 N N . ILE A 1 192 ? -10.724 -6.527 17.666 1.00 94.69 192 ILE A N 1
ATOM 1373 C CA . ILE A 1 192 ? -9.942 -5.332 18.042 1.00 94.69 192 ILE A CA 1
ATOM 1374 C C . ILE A 1 192 ? -10.664 -3.994 17.805 1.00 94.69 192 ILE A C 1
ATOM 1376 O O . ILE A 1 192 ? -10.131 -2.921 18.113 1.00 94.69 192 ILE A O 1
ATOM 1380 N N . LEU A 1 193 ? -11.889 -4.032 17.283 1.00 93.50 193 LEU A N 1
ATOM 1381 C CA . LEU A 1 193 ? -12.760 -2.862 17.171 1.00 93.50 193 LEU A CA 1
ATOM 1382 C C . LEU A 1 193 ? -13.515 -2.607 18.493 1.00 93.50 193 LEU A C 1
ATOM 1384 O O . LEU A 1 193 ? -13.427 -3.418 19.424 1.00 93.50 193 LEU A O 1
ATOM 1388 N N . PRO A 1 194 ? -14.203 -1.458 18.650 1.00 87.50 194 PRO A N 1
ATOM 1389 C CA . PRO A 1 194 ? -14.967 -1.166 19.857 1.00 87.50 194 PRO A CA 1
ATOM 1390 C C . PRO A 1 194 ? -16.004 -2.261 20.144 1.00 87.50 194 PRO A C 1
ATOM 1392 O O . PRO A 1 194 ? -16.574 -2.857 19.230 1.00 87.50 194 PRO A O 1
ATOM 1395 N N . GLY A 1 195 ? -16.214 -2.552 21.428 1.00 91.56 195 GLY A N 1
ATOM 1396 C CA . GLY A 1 195 ? -17.074 -3.663 21.847 1.00 91.56 195 GLY A CA 1
ATOM 1397 C C . GLY A 1 195 ? -16.485 -5.050 21.575 1.00 91.56 195 GLY A C 1
ATOM 1398 O O . GLY A 1 195 ? -17.238 -6.015 21.523 1.00 91.56 195 GLY A O 1
ATOM 1399 N N . GLU A 1 196 ? -15.162 -5.154 21.383 1.00 93.00 196 GLU A N 1
ATOM 1400 C CA . GLU A 1 196 ? -14.475 -6.412 21.058 1.00 93.00 196 GLU A CA 1
ATOM 1401 C C . GLU A 1 196 ? -15.094 -7.100 19.834 1.00 93.00 196 GLU A C 1
ATOM 1403 O O . GLU A 1 196 ? -15.363 -8.302 19.836 1.00 93.00 196 GLU A O 1
ATOM 1408 N N . THR A 1 197 ? -15.368 -6.327 18.789 1.00 95.44 197 THR A N 1
ATOM 1409 C CA . THR A 1 197 ? -15.875 -6.838 17.511 1.00 95.44 197 THR A CA 1
ATOM 1410 C C . THR A 1 197 ? -14.738 -6.962 16.505 1.00 95.44 197 THR A C 1
ATOM 1412 O O . THR A 1 197 ? -13.702 -6.295 16.627 1.00 95.44 197 THR A O 1
ATOM 1415 N N . SER A 1 198 ? -14.887 -7.867 15.539 1.00 97.12 198 SER A N 1
ATOM 1416 C CA . SER A 1 198 ? -13.967 -7.966 14.407 1.00 97.12 198 SER A CA 1
ATOM 1417 C C . SER A 1 198 ? -14.392 -7.062 13.250 1.00 97.12 198 SER A C 1
ATOM 1419 O O . SER A 1 198 ? -15.495 -6.515 13.248 1.00 97.12 198 SER A O 1
ATOM 1421 N N . VAL A 1 199 ? -13.522 -6.902 12.248 1.00 96.00 199 VAL A N 1
ATOM 1422 C CA . VAL A 1 199 ? -13.872 -6.182 11.011 1.00 96.00 199 VAL A CA 1
ATOM 1423 C C . VAL A 1 199 ? -15.064 -6.845 10.328 1.00 96.00 199 VAL A C 1
ATOM 1425 O O . VAL A 1 199 ? -15.979 -6.147 9.893 1.00 96.00 199 VAL A O 1
ATOM 1428 N N . ALA A 1 200 ? -15.061 -8.179 10.269 1.00 93.19 200 ALA A N 1
ATOM 1429 C CA . ALA A 1 200 ? -16.141 -8.950 9.671 1.00 93.19 200 ALA A CA 1
ATOM 1430 C C . ALA A 1 200 ? -17.465 -8.769 10.434 1.00 93.19 200 ALA A C 1
ATOM 1432 O O . ALA A 1 200 ? -18.492 -8.527 9.807 1.00 93.19 200 ALA A O 1
ATOM 1433 N N . ASP A 1 201 ? -17.436 -8.814 11.771 1.00 92.38 201 ASP A N 1
ATOM 1434 C CA . ASP A 1 201 ? -18.650 -8.679 12.592 1.00 92.38 201 ASP A CA 1
ATOM 1435 C C . ASP A 1 201 ? -19.243 -7.265 12.532 1.00 92.38 201 ASP A C 1
ATOM 1437 O O . ASP A 1 201 ? -20.459 -7.092 12.557 1.00 92.38 201 ASP A O 1
ATOM 1441 N N . ALA A 1 202 ? -18.383 -6.243 12.468 1.00 91.88 202 ALA A N 1
ATOM 1442 C CA . ALA A 1 202 ? -18.793 -4.841 12.484 1.00 91.88 202 ALA A CA 1
ATOM 1443 C C . ALA A 1 202 ? -19.124 -4.275 11.092 1.00 91.88 202 ALA A C 1
ATOM 1445 O O . ALA A 1 202 ? -19.561 -3.129 10.997 1.00 91.88 202 ALA A O 1
ATOM 1446 N N . GLY A 1 203 ? -18.871 -5.028 10.013 1.00 90.56 203 GLY A N 1
ATOM 1447 C CA . GLY A 1 203 ? -18.965 -4.514 8.642 1.00 90.56 203 GLY A CA 1
ATOM 1448 C C . GLY A 1 203 ? -18.006 -3.347 8.376 1.00 90.56 203 GLY A C 1
ATOM 1449 O O . GLY A 1 203 ? -18.315 -2.459 7.584 1.00 90.56 203 GLY A O 1
ATOM 1450 N N . ALA A 1 204 ? -16.870 -3.316 9.077 1.00 93.62 204 ALA A N 1
ATOM 1451 C CA . ALA A 1 204 ? -15.906 -2.229 8.988 1.00 93.62 204 ALA A CA 1
ATOM 1452 C C . ALA A 1 204 ? -15.030 -2.336 7.728 1.00 93.62 204 ALA A C 1
ATOM 1454 O O . ALA A 1 204 ? -14.911 -3.391 7.101 1.00 93.62 204 ALA A O 1
ATOM 1455 N N . GLU A 1 205 ? -14.379 -1.233 7.370 1.00 97.69 205 GLU A N 1
ATOM 1456 C CA . GLU A 1 205 ? -13.538 -1.152 6.175 1.00 97.69 205 GLU A CA 1
ATOM 1457 C C . GLU A 1 205 ? -12.055 -1.395 6.500 1.00 97.69 205 GLU A C 1
ATOM 1459 O O . GLU A 1 205 ? -11.595 -1.189 7.628 1.00 97.69 205 GLU A O 1
ATOM 1464 N N . VAL A 1 206 ? -11.273 -1.807 5.499 1.00 98.81 206 VAL A N 1
ATOM 1465 C CA . VAL A 1 206 ? -9.819 -1.980 5.642 1.00 98.81 206 VAL A CA 1
ATOM 1466 C C . VAL A 1 206 ? -9.073 -1.215 4.555 1.00 98.81 206 VAL A C 1
ATOM 1468 O O . VAL A 1 206 ? -9.357 -1.368 3.369 1.00 98.81 206 VAL A O 1
ATOM 1471 N N . LEU A 1 207 ? -8.075 -0.425 4.951 1.00 98.88 207 LEU A N 1
ATOM 1472 C CA . LEU A 1 207 ? -7.108 0.196 4.050 1.00 98.88 207 LEU A CA 1
ATOM 1473 C C . LEU A 1 207 ? -5.792 -0.581 4.115 1.00 98.88 207 LEU A C 1
ATOM 1475 O O . LEU A 1 207 ? -5.067 -0.495 5.107 1.00 98.88 207 LEU A O 1
ATOM 1479 N N . VAL A 1 208 ? -5.476 -1.327 3.056 1.00 98.88 208 VAL A N 1
ATOM 1480 C CA . VAL A 1 208 ? -4.234 -2.110 2.956 1.00 98.88 208 VAL A CA 1
ATOM 1481 C C . VAL A 1 208 ? -3.149 -1.297 2.249 1.00 98.88 208 VAL A C 1
ATOM 1483 O O . VAL A 1 208 ? -3.338 -0.825 1.126 1.00 98.88 208 VAL A O 1
ATOM 1486 N N . VAL A 1 209 ? -1.988 -1.153 2.890 1.00 98.75 209 VAL A N 1
ATOM 1487 C CA . VAL A 1 209 ? -0.829 -0.429 2.344 1.00 98.75 209 VAL A CA 1
ATOM 1488 C C . VAL A 1 209 ? 0.425 -1.290 2.470 1.00 98.75 209 VAL A C 1
ATOM 1490 O O . VAL A 1 209 ? 0.755 -1.775 3.552 1.00 98.75 209 VAL A O 1
ATOM 1493 N N . SER A 1 210 ? 1.158 -1.470 1.371 1.00 98.06 210 SER A N 1
ATOM 1494 C CA . SER A 1 210 ? 2.436 -2.189 1.373 1.00 98.06 210 SER A CA 1
ATOM 1495 C C . SER A 1 210 ? 3.502 -1.425 2.171 1.00 98.06 210 SER A C 1
ATOM 1497 O O . SER A 1 210 ? 3.782 -0.267 1.860 1.00 98.06 210 SER A O 1
ATOM 1499 N N . GLN A 1 211 ? 4.149 -2.070 3.146 1.00 98.31 211 GLN A N 1
ATOM 1500 C CA . GLN A 1 211 ? 5.103 -1.435 4.061 1.00 98.31 211 GLN A CA 1
ATOM 1501 C C . GLN A 1 211 ? 6.343 -2.305 4.323 1.00 98.31 211 GLN A C 1
ATOM 1503 O O . GLN A 1 211 ? 6.557 -2.809 5.422 1.00 98.31 211 GLN A O 1
ATOM 1508 N N . PHE A 1 212 ? 7.242 -2.438 3.345 1.00 97.19 212 PHE A N 1
ATOM 1509 C CA . PHE A 1 212 ? 8.451 -3.275 3.481 1.00 97.19 212 PHE A CA 1
ATOM 1510 C C . PHE A 1 212 ? 9.340 -2.921 4.697 1.00 97.19 212 PHE A C 1
ATOM 1512 O O . PHE A 1 212 ? 10.095 -3.756 5.199 1.00 97.19 212 PHE A O 1
ATOM 1519 N N . THR A 1 213 ? 9.238 -1.693 5.218 1.00 96.56 213 THR A N 1
ATOM 1520 C CA . THR A 1 213 ? 10.031 -1.235 6.367 1.00 96.56 213 THR A CA 1
ATOM 1521 C C . THR A 1 213 ? 9.675 -1.922 7.687 1.00 96.56 213 THR A C 1
ATOM 1523 O O . THR A 1 213 ? 10.387 -1.732 8.670 1.00 96.56 213 THR A O 1
ATOM 1526 N N . LEU A 1 214 ? 8.619 -2.740 7.745 1.00 96.81 214 LEU A N 1
ATOM 1527 C CA . LEU A 1 214 ? 8.337 -3.582 8.916 1.00 96.81 214 LEU A CA 1
ATOM 1528 C C . LEU A 1 214 ? 9.440 -4.623 9.193 1.00 96.81 214 LEU A C 1
ATOM 1530 O O . LEU A 1 214 ? 9.519 -5.174 10.293 1.00 96.81 214 LEU A O 1
ATOM 1534 N N . TYR A 1 215 ? 10.333 -4.855 8.228 1.00 95.88 215 TYR A N 1
ATOM 1535 C CA . TYR A 1 215 ? 11.549 -5.659 8.389 1.00 95.88 215 TYR A CA 1
ATOM 1536 C C . TYR A 1 215 ? 12.810 -4.829 8.663 1.00 95.88 215 TYR A C 1
ATOM 1538 O O . TYR A 1 215 ? 13.924 -5.315 8.473 1.00 95.88 215 TYR A O 1
ATOM 1546 N N . GLY A 1 216 ? 12.655 -3.577 9.098 1.00 94.81 216 GLY A N 1
ATOM 1547 C CA . GLY A 1 216 ? 13.769 -2.715 9.480 1.00 94.81 216 GLY A CA 1
ATOM 1548 C C . GLY A 1 216 ? 14.560 -3.249 10.663 1.00 94.81 216 GLY A C 1
ATOM 1549 O O . GLY A 1 216 ? 14.139 -3.090 11.805 1.00 94.81 216 GLY A O 1
ATOM 1550 N N . ASP A 1 217 ? 15.742 -3.809 10.411 1.00 93.19 217 ASP A N 1
ATOM 1551 C CA . ASP A 1 217 ? 16.687 -4.163 11.468 1.00 93.19 217 ASP A CA 1
ATOM 1552 C C . ASP A 1 217 ? 17.490 -2.929 11.886 1.00 93.19 217 ASP A C 1
ATOM 1554 O O . ASP A 1 217 ? 18.290 -2.385 11.117 1.00 93.19 217 ASP A O 1
ATOM 1558 N N . THR A 1 218 ? 17.266 -2.491 13.121 1.00 94.81 218 THR A N 1
ATOM 1559 C CA . THR A 1 218 ? 17.896 -1.318 13.738 1.00 94.81 218 THR A CA 1
ATOM 1560 C C . THR A 1 218 ? 18.909 -1.683 14.823 1.00 94.81 218 THR A C 1
ATOM 1562 O O . THR A 1 218 ? 19.441 -0.791 15.481 1.00 94.81 218 THR A O 1
ATOM 1565 N N . ARG A 1 219 ? 19.238 -2.972 15.003 1.00 94.31 219 ARG A N 1
ATOM 1566 C CA . ARG A 1 219 ? 20.156 -3.433 16.063 1.00 94.31 219 ARG A CA 1
ATOM 1567 C C . ARG A 1 219 ? 21.594 -2.950 15.868 1.00 94.31 219 ARG A C 1
ATOM 1569 O O . ARG A 1 219 ? 22.347 -2.855 16.834 1.00 94.31 219 ARG A O 1
ATOM 1576 N N . LYS A 1 220 ? 22.004 -2.672 14.624 1.00 90.81 220 LYS A N 1
ATOM 1577 C CA . LYS A 1 220 ? 23.373 -2.258 14.275 1.00 90.81 220 LYS A CA 1
ATOM 1578 C C . LYS A 1 220 ? 23.391 -0.877 13.616 1.00 90.81 220 LYS A C 1
ATOM 1580 O O . LYS A 1 220 ? 22.833 -0.678 12.542 1.00 90.81 220 LYS A O 1
ATOM 1585 N N . GLY A 1 221 ? 24.137 0.058 14.208 1.00 93.31 221 GLY A N 1
ATOM 1586 C CA . GLY A 1 221 ? 24.362 1.390 13.639 1.00 93.31 221 GLY A CA 1
ATOM 1587 C C . GLY A 1 221 ? 23.136 2.309 13.714 1.00 93.31 221 GLY A C 1
ATOM 1588 O O . GLY A 1 221 ? 22.305 2.181 14.601 1.00 93.31 221 GLY A O 1
ATOM 1589 N N . ARG A 1 222 ? 23.056 3.296 12.808 1.00 94.69 222 ARG A N 1
ATOM 1590 C CA . ARG A 1 222 ? 21.977 4.314 12.766 1.00 94.69 222 ARG A CA 1
ATOM 1591 C C . ARG A 1 222 ? 21.096 4.240 11.513 1.00 94.69 222 ARG A C 1
ATOM 1593 O O . ARG A 1 222 ? 20.200 5.061 11.349 1.00 94.69 222 ARG A O 1
ATOM 1600 N N . ARG A 1 223 ? 21.397 3.325 10.589 1.00 95.94 223 ARG A N 1
ATOM 1601 C CA . ARG A 1 223 ? 20.665 3.143 9.331 1.00 95.94 223 ARG A CA 1
ATOM 1602 C C . ARG A 1 223 ? 19.996 1.770 9.380 1.00 95.94 223 ARG A C 1
ATOM 1604 O O . ARG A 1 223 ? 20.740 0.796 9.457 1.00 95.94 223 ARG A O 1
ATOM 1611 N N . PRO A 1 224 ? 18.656 1.686 9.315 1.00 94.69 224 PRO A N 1
ATOM 1612 C CA . PRO A 1 224 ? 17.981 0.398 9.256 1.00 94.69 224 PRO A CA 1
ATOM 1613 C C . PRO A 1 224 ? 18.437 -0.423 8.041 1.00 94.69 224 PRO A C 1
ATOM 1615 O O . PRO A 1 224 ? 18.668 0.139 6.962 1.00 94.69 224 PRO A O 1
ATOM 1618 N N . SER A 1 225 ? 18.551 -1.738 8.222 1.00 93.88 225 SER A N 1
ATOM 1619 C CA . SER A 1 225 ? 18.666 -2.713 7.131 1.00 93.88 225 SER A CA 1
ATOM 1620 C C . SER A 1 225 ? 17.290 -3.277 6.793 1.00 93.88 225 SER A C 1
ATOM 1622 O O . SER A 1 225 ? 16.475 -3.470 7.685 1.00 93.88 225 SER A O 1
ATOM 1624 N N . TRP A 1 226 ? 17.051 -3.584 5.520 1.00 93.19 226 TRP A N 1
ATOM 1625 C CA . TRP A 1 226 ? 15.781 -4.133 5.029 1.00 93.19 226 TRP A CA 1
ATOM 1626 C C . TRP A 1 226 ? 15.936 -5.550 4.473 1.00 93.19 226 TRP A C 1
ATOM 1628 O O . TRP A 1 226 ? 15.091 -6.014 3.722 1.00 93.19 226 TRP A O 1
ATOM 1638 N N . SER A 1 227 ? 17.026 -6.237 4.818 1.00 90.75 227 SER A N 1
ATOM 1639 C CA . SER A 1 227 ? 17.366 -7.566 4.292 1.00 90.75 227 SER A CA 1
ATOM 1640 C C . SER A 1 227 ? 16.329 -8.653 4.593 1.00 90.75 227 SER A C 1
ATOM 1642 O O . SER A 1 227 ? 16.379 -9.709 3.978 1.00 90.75 227 SER A O 1
ATOM 1644 N N . GLY A 1 228 ? 15.423 -8.419 5.549 1.00 91.81 228 GLY A N 1
ATOM 1645 C CA . GLY A 1 228 ? 14.317 -9.328 5.855 1.00 91.81 228 GLY A CA 1
ATOM 1646 C C . GLY A 1 228 ? 13.067 -9.126 4.994 1.00 91.81 228 GLY A C 1
ATOM 1647 O O . GLY A 1 228 ? 12.158 -9.940 5.087 1.00 91.81 228 GLY A O 1
ATOM 1648 N N . ALA A 1 229 ? 12.999 -8.064 4.185 1.00 95.38 229 ALA A N 1
ATOM 1649 C CA . ALA A 1 229 ? 11.869 -7.820 3.294 1.00 95.38 229 ALA A CA 1
ATOM 1650 C C . ALA A 1 229 ? 12.038 -8.569 1.967 1.00 95.38 229 ALA A C 1
ATOM 1652 O O . ALA A 1 229 ? 13.139 -8.637 1.417 1.00 95.38 229 ALA A O 1
ATOM 1653 N N . ALA A 1 230 ? 10.933 -9.083 1.430 1.00 95.62 230 ALA A N 1
ATOM 1654 C CA . ALA A 1 230 ? 10.884 -9.600 0.071 1.00 95.62 230 ALA A CA 1
ATOM 1655 C C . ALA A 1 230 ? 11.126 -8.483 -0.969 1.00 95.62 230 ALA A C 1
ATOM 1657 O O . ALA A 1 230 ? 10.712 -7.338 -0.751 1.00 95.62 230 ALA A O 1
ATOM 1658 N N . PRO A 1 231 ? 11.762 -8.797 -2.115 1.00 95.88 231 PRO A N 1
ATOM 1659 C CA . PRO A 1 231 ? 11.785 -7.904 -3.270 1.00 95.88 231 PRO A CA 1
ATOM 1660 C C . PRO A 1 231 ? 10.368 -7.683 -3.821 1.00 95.88 231 PRO A C 1
ATOM 1662 O O . PRO A 1 231 ? 9.473 -8.498 -3.600 1.00 95.88 231 PRO A O 1
ATOM 1665 N N . GLY A 1 232 ? 10.171 -6.589 -4.565 1.00 93.81 232 GLY A N 1
ATOM 1666 C CA . GLY A 1 232 ? 8.853 -6.187 -5.077 1.00 93.81 232 GLY A CA 1
ATOM 1667 C C . GLY A 1 232 ? 8.141 -7.280 -5.878 1.00 93.81 232 GLY A C 1
ATOM 1668 O O . GLY A 1 232 ? 6.974 -7.540 -5.626 1.00 93.81 232 GLY A O 1
ATOM 1669 N N . GLU A 1 233 ? 8.874 -7.991 -6.737 1.00 95.19 233 GLU A N 1
ATOM 1670 C CA . GLU A 1 233 ? 8.359 -9.092 -7.569 1.00 95.19 233 GLU A CA 1
ATOM 1671 C C . GLU A 1 233 ? 7.769 -10.270 -6.773 1.00 95.19 233 GLU A C 1
ATOM 1673 O O . GLU A 1 233 ? 6.902 -10.979 -7.276 1.00 95.19 233 GLU A O 1
ATOM 1678 N N . LEU A 1 234 ? 8.211 -10.462 -5.525 1.00 94.94 234 LEU A N 1
ATOM 1679 C CA . LEU A 1 234 ? 7.649 -11.456 -4.606 1.00 94.94 234 LEU A CA 1
ATOM 1680 C C . LEU A 1 234 ? 6.603 -10.835 -3.673 1.00 94.94 234 LEU A C 1
ATOM 1682 O O . LEU A 1 234 ? 5.595 -11.462 -3.361 1.00 94.94 234 LEU A O 1
ATOM 1686 N N . ALA A 1 235 ? 6.831 -9.603 -3.216 1.00 97.06 235 ALA A N 1
ATOM 1687 C CA . ALA A 1 235 ? 5.982 -8.945 -2.232 1.00 97.06 235 ALA A CA 1
ATOM 1688 C C . ALA A 1 235 ? 4.637 -8.475 -2.803 1.00 97.06 235 ALA A C 1
ATOM 1690 O O . ALA A 1 235 ? 3.623 -8.604 -2.119 1.00 97.06 235 ALA A O 1
ATOM 1691 N N . GLU A 1 236 ? 4.614 -7.932 -4.021 1.00 97.75 236 GLU A N 1
ATOM 1692 C CA . GLU A 1 236 ? 3.404 -7.379 -4.643 1.00 97.75 236 GLU A CA 1
ATOM 1693 C C . GLU A 1 236 ? 2.300 -8.441 -4.798 1.00 97.75 236 GLU A C 1
ATOM 1695 O O . GLU A 1 236 ? 1.226 -8.238 -4.224 1.00 97.75 236 GLU A O 1
ATOM 1700 N N . PRO A 1 237 ? 2.557 -9.635 -5.381 1.00 98.12 237 PRO A N 1
ATOM 1701 C CA . PRO A 1 237 ? 1.536 -10.681 -5.476 1.00 98.12 237 PRO A CA 1
ATOM 1702 C C . PRO A 1 237 ? 1.015 -11.166 -4.115 1.00 98.12 237 PRO A C 1
ATOM 1704 O O . PRO A 1 237 ? -0.150 -11.545 -3.987 1.00 98.12 237 PRO A O 1
ATOM 1707 N N . LEU A 1 238 ? 1.863 -11.169 -3.081 1.00 98.50 238 LEU A N 1
ATOM 1708 C CA . LEU A 1 238 ? 1.473 -11.589 -1.732 1.00 98.50 238 LEU A CA 1
ATOM 1709 C C . LEU A 1 238 ? 0.590 -10.547 -1.038 1.00 98.50 238 LEU A C 1
ATOM 1711 O O . LEU A 1 238 ? -0.385 -10.910 -0.378 1.00 98.50 238 LEU A O 1
ATOM 1715 N N . VAL A 1 239 ? 0.889 -9.257 -1.202 1.00 98.44 239 VAL A N 1
ATOM 1716 C CA . VAL A 1 239 ? 0.034 -8.173 -0.695 1.00 98.44 239 VAL A CA 1
ATOM 1717 C C . VAL A 1 239 ? -1.309 -8.169 -1.432 1.00 98.44 239 VAL A C 1
ATOM 1719 O O . VAL A 1 239 ? -2.356 -8.099 -0.785 1.00 98.44 239 VAL A O 1
ATOM 1722 N N . ASP A 1 240 ? -1.306 -8.350 -2.753 1.00 98.38 240 ASP A N 1
ATOM 1723 C CA . ASP A 1 240 ? -2.532 -8.486 -3.548 1.00 98.38 240 ASP A CA 1
ATOM 1724 C C . ASP A 1 240 ? -3.357 -9.706 -3.132 1.00 98.38 240 ASP A C 1
ATOM 1726 O O . ASP A 1 240 ? -4.594 -9.656 -3.104 1.00 98.38 240 ASP A O 1
ATOM 1730 N N . ARG A 1 241 ? -2.695 -10.801 -2.735 1.00 98.44 241 ARG A N 1
ATOM 1731 C CA . ARG A 1 241 ? -3.382 -11.964 -2.173 1.00 98.44 241 ARG A CA 1
ATOM 1732 C C . ARG A 1 241 ? -4.083 -11.622 -0.863 1.00 98.44 241 ARG A C 1
ATOM 1734 O O . ARG A 1 241 ? -5.234 -12.015 -0.710 1.00 98.44 241 ARG A O 1
ATOM 1741 N N . VAL A 1 242 ? -3.461 -10.858 0.041 1.00 98.75 242 VAL A N 1
ATOM 1742 C CA . VAL A 1 242 ? -4.127 -10.388 1.276 1.00 98.75 242 VAL A CA 1
ATOM 1743 C C . VAL A 1 242 ? -5.387 -9.588 0.941 1.00 98.75 242 VAL A C 1
ATOM 1745 O O . VAL A 1 242 ? -6.448 -9.849 1.505 1.00 98.75 242 VAL A O 1
ATOM 1748 N N . VAL A 1 243 ? -5.297 -8.654 -0.011 1.00 98.81 243 VAL A N 1
ATOM 1749 C CA . VAL A 1 243 ? -6.444 -7.848 -0.467 1.00 98.81 243 VAL A CA 1
ATOM 1750 C C . VAL A 1 243 ? -7.553 -8.737 -1.036 1.00 98.81 243 VAL A C 1
ATOM 1752 O O . VAL A 1 243 ? -8.724 -8.568 -0.697 1.00 98.81 243 VAL A O 1
ATOM 1755 N N . THR A 1 244 ? -7.191 -9.705 -1.878 1.00 98.56 244 THR A N 1
ATOM 1756 C CA . THR A 1 244 ? -8.135 -10.638 -2.510 1.00 98.56 244 THR A CA 1
ATOM 1757 C C . THR A 1 244 ? -8.842 -11.518 -1.478 1.00 98.56 244 THR A C 1
ATOM 1759 O O . THR A 1 244 ? -10.058 -11.692 -1.541 1.00 98.56 244 THR A O 1
ATOM 1762 N N . GLU A 1 245 ? -8.106 -12.042 -0.500 1.00 98.56 245 GLU A N 1
ATOM 1763 C CA . GLU A 1 245 ? -8.642 -12.866 0.590 1.00 98.56 245 GLU A CA 1
ATOM 1764 C C . GLU A 1 245 ? -9.608 -12.079 1.482 1.00 98.56 245 GLU A C 1
ATOM 1766 O O . GLU A 1 245 ? -10.675 -12.579 1.833 1.00 98.56 245 GLU A O 1
ATOM 1771 N N . LEU A 1 246 ? -9.285 -10.822 1.803 1.00 98.69 246 LEU A N 1
ATOM 1772 C CA . LEU A 1 246 ? -10.184 -9.937 2.549 1.00 98.69 246 LEU A CA 1
ATOM 1773 C C . LEU A 1 246 ? -11.478 -9.657 1.774 1.00 98.69 246 LEU A C 1
ATOM 1775 O O . LEU A 1 246 ? -12.568 -9.793 2.328 1.00 98.69 246 LEU A O 1
ATOM 1779 N N . ARG A 1 247 ? -11.378 -9.337 0.479 1.00 98.31 247 ARG A N 1
ATOM 1780 C CA . ARG A 1 247 ? -12.557 -9.120 -0.378 1.00 98.31 247 ARG A CA 1
ATOM 1781 C C . ARG A 1 247 ? -13.416 -10.378 -0.512 1.00 98.31 247 ARG A C 1
ATOM 1783 O O . ARG A 1 247 ? -14.637 -10.284 -0.476 1.00 98.31 247 ARG A O 1
ATOM 1790 N N . THR A 1 248 ? -12.797 -11.556 -0.596 1.00 97.00 248 THR A N 1
ATOM 1791 C CA . THR A 1 248 ? -13.504 -12.853 -0.641 1.00 97.00 248 THR A CA 1
ATOM 1792 C C . THR A 1 248 ? -14.304 -13.116 0.640 1.00 97.00 248 THR A C 1
ATOM 1794 O O . THR A 1 248 ? -15.327 -13.792 0.607 1.00 97.00 248 THR A O 1
ATOM 1797 N N . ARG A 1 249 ? -13.883 -12.532 1.767 1.00 96.44 249 ARG A N 1
ATOM 1798 C CA . ARG A 1 249 ? -14.595 -12.571 3.055 1.00 96.44 249 ARG A CA 1
ATOM 1799 C C . ARG A 1 249 ? -15.697 -11.511 3.178 1.00 96.44 249 ARG A C 1
ATOM 1801 O O . ARG A 1 249 ? -16.261 -11.359 4.254 1.00 96.44 249 ARG A O 1
ATOM 1808 N N . GLY A 1 250 ? -15.995 -10.772 2.107 1.00 94.81 250 GLY A N 1
ATOM 1809 C CA . GLY A 1 250 ? -17.030 -9.736 2.088 1.00 94.81 250 GLY A CA 1
ATOM 1810 C C . GLY A 1 250 ? -16.605 -8.399 2.698 1.00 94.81 250 GLY A C 1
ATOM 1811 O O . GLY A 1 250 ? -17.454 -7.544 2.925 1.00 94.81 250 GLY A O 1
ATOM 1812 N N . ILE A 1 251 ? -15.311 -8.197 2.964 1.00 97.69 251 ILE A N 1
ATOM 1813 C CA . ILE A 1 251 ? -14.806 -6.951 3.549 1.00 97.69 251 ILE A CA 1
ATOM 1814 C C . ILE A 1 251 ? -14.612 -5.904 2.450 1.00 97.69 251 ILE A C 1
ATOM 1816 O O . ILE A 1 251 ? -14.023 -6.178 1.399 1.00 97.69 251 ILE A O 1
ATOM 1820 N N . THR A 1 252 ? -15.047 -4.675 2.720 1.00 97.44 252 THR A N 1
ATOM 1821 C CA . THR A 1 252 ? -14.738 -3.512 1.884 1.00 97.44 252 THR A CA 1
ATOM 1822 C C . THR A 1 252 ? -13.270 -3.129 2.066 1.00 97.44 252 THR A C 1
ATOM 1824 O O . THR A 1 252 ? -12.850 -2.721 3.150 1.00 97.44 252 THR A O 1
ATOM 1827 N N . VAL A 1 253 ? -12.479 -3.265 0.996 1.00 98.69 253 VAL A N 1
ATOM 1828 C CA . VAL A 1 253 ? -11.027 -3.027 1.029 1.00 98.69 253 VAL A CA 1
ATOM 1829 C C . VAL A 1 253 ? -10.615 -1.928 0.058 1.00 98.69 253 VAL A C 1
ATOM 1831 O O . VAL A 1 253 ? -10.704 -2.106 -1.165 1.00 98.69 253 VAL A O 1
ATOM 1834 N N . ALA A 1 254 ? -10.078 -0.842 0.609 1.00 98.50 254 ALA A N 1
ATOM 1835 C CA . ALA A 1 254 ? -9.315 0.162 -0.124 1.00 98.50 254 ALA A CA 1
ATOM 1836 C C . ALA A 1 254 ? -7.815 -0.168 -0.085 1.00 98.50 254 ALA A C 1
ATOM 1838 O O . ALA A 1 254 ? -7.333 -0.868 0.810 1.00 98.50 254 ALA A O 1
ATOM 1839 N N . THR A 1 255 ? -7.055 0.355 -1.045 1.00 98.50 255 THR A N 1
ATOM 1840 C CA . THR A 1 255 ? -5.614 0.095 -1.158 1.00 98.50 255 THR A CA 1
ATOM 1841 C C . THR A 1 255 ? -4.830 1.365 -1.464 1.00 98.50 255 THR A C 1
ATOM 1843 O O . THR A 1 255 ? -5.381 2.352 -1.948 1.00 98.50 255 THR A O 1
ATOM 1846 N N . GLY A 1 256 ? -3.525 1.329 -1.192 1.00 95.12 256 GLY A N 1
ATOM 1847 C CA . GLY A 1 256 ? -2.562 2.231 -1.828 1.00 95.12 256 GLY A CA 1
ATOM 1848 C C . GLY A 1 256 ? -2.189 1.789 -3.243 1.00 95.12 256 GLY A C 1
ATOM 1849 O O . GLY A 1 256 ? -2.883 0.981 -3.861 1.00 95.12 256 GLY A O 1
ATOM 1850 N N . ILE A 1 257 ? -1.058 2.302 -3.730 1.00 94.25 257 ILE A N 1
ATOM 1851 C CA . ILE A 1 257 ? -0.418 1.853 -4.972 1.00 94.25 257 ILE A CA 1
ATOM 1852 C C . ILE A 1 257 ? 0.934 1.253 -4.592 1.00 94.25 257 ILE A C 1
ATOM 1854 O O . ILE A 1 257 ? 1.780 1.943 -4.016 1.00 94.25 257 ILE A O 1
ATOM 1858 N N . PHE A 1 258 ? 1.130 -0.033 -4.883 1.00 94.38 258 PHE A N 1
ATOM 1859 C CA . PHE A 1 258 ? 2.368 -0.728 -4.544 1.00 94.38 258 PHE A CA 1
ATOM 1860 C C . PHE A 1 258 ? 3.580 -0.015 -5.164 1.00 94.38 258 PHE A C 1
ATOM 1862 O O . PHE A 1 258 ? 3.551 0.428 -6.311 1.00 94.38 258 PHE A O 1
ATOM 1869 N N . GLY A 1 259 ? 4.651 0.143 -4.382 1.00 89.69 259 GLY A N 1
ATOM 1870 C CA . GLY A 1 259 ? 5.894 0.777 -4.836 1.00 89.69 259 GLY A CA 1
ATOM 1871 C C . GLY A 1 259 ? 5.832 2.295 -5.065 1.00 89.69 259 GLY A C 1
ATOM 1872 O O . GLY A 1 259 ? 6.877 2.898 -5.315 1.00 89.69 259 GLY A O 1
ATOM 1873 N N . ALA A 1 260 ? 4.663 2.930 -4.951 1.00 92.12 260 ALA A N 1
ATOM 1874 C CA . ALA A 1 260 ? 4.529 4.378 -5.065 1.00 92.12 260 ALA A CA 1
ATOM 1875 C C . ALA A 1 260 ? 4.955 5.101 -3.776 1.00 92.12 260 ALA A C 1
ATOM 1877 O O . ALA A 1 260 ? 4.858 4.559 -2.672 1.00 92.12 260 ALA A O 1
ATOM 1878 N N . ASP A 1 261 ? 5.387 6.358 -3.911 1.00 91.56 261 ASP A N 1
ATOM 1879 C CA . ASP A 1 261 ? 5.513 7.262 -2.766 1.00 91.56 261 ASP A CA 1
ATOM 1880 C C . ASP A 1 261 ? 4.112 7.694 -2.319 1.00 91.56 261 ASP A C 1
ATOM 1882 O O . ASP A 1 261 ? 3.341 8.266 -3.094 1.00 91.56 261 ASP A O 1
ATOM 1886 N N . MET A 1 262 ? 3.770 7.361 -1.079 1.00 95.94 262 MET A N 1
ATOM 1887 C CA . MET A 1 262 ? 2.415 7.461 -0.548 1.00 95.94 262 MET A CA 1
ATOM 1888 C C . MET A 1 262 ? 2.389 8.388 0.661 1.00 95.94 262 MET A C 1
ATOM 1890 O O . MET A 1 262 ? 3.156 8.224 1.609 1.00 95.94 262 MET A O 1
ATOM 1894 N N . SER A 1 263 ? 1.440 9.321 0.666 1.00 97.81 263 SER A N 1
ATOM 1895 C CA . SER A 1 263 ? 1.059 10.055 1.872 1.00 97.81 263 SER A CA 1
ATOM 1896 C C . SER A 1 263 ? -0.146 9.372 2.502 1.00 97.81 263 SER A C 1
ATOM 1898 O O . SER A 1 263 ? -1.249 9.445 1.966 1.00 97.81 263 SER A O 1
ATOM 1900 N N . VAL A 1 264 ? 0.063 8.693 3.631 1.00 98.00 264 VAL A N 1
ATOM 1901 C CA . VAL A 1 264 ? -1.014 8.040 4.386 1.00 98.00 264 VAL A CA 1
ATOM 1902 C C . VAL A 1 264 ? -1.462 8.973 5.504 1.00 98.00 264 VAL A C 1
ATOM 1904 O O . VAL A 1 264 ? -0.682 9.303 6.396 1.00 98.00 264 VAL A O 1
ATOM 1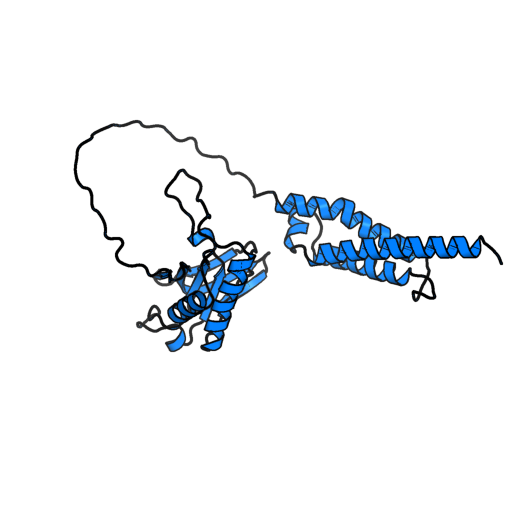907 N N . SER A 1 265 ? -2.719 9.400 5.448 1.00 98.38 265 SER A N 1
ATOM 1908 C CA . SER A 1 265 ? -3.366 10.194 6.493 1.00 98.38 265 SER A CA 1
ATOM 1909 C C . SER A 1 265 ? -4.353 9.310 7.238 1.00 98.38 265 SER A C 1
ATOM 1911 O O . SER A 1 265 ? -5.185 8.659 6.611 1.00 98.38 265 SER A O 1
ATOM 1913 N N . LEU A 1 266 ? -4.273 9.274 8.565 1.00 98.31 266 LEU A N 1
ATOM 1914 C CA . LEU A 1 266 ? -5.150 8.455 9.396 1.00 98.31 266 LEU A CA 1
ATOM 1915 C C . LEU A 1 266 ? -5.410 9.125 10.741 1.00 98.31 266 LEU A C 1
ATOM 1917 O O . LEU A 1 266 ? -4.517 9.758 11.307 1.00 98.31 266 LEU A O 1
ATOM 1921 N N . THR A 1 267 ? -6.611 8.919 11.270 1.00 97.94 267 THR A N 1
ATOM 1922 C CA . THR A 1 267 ? -6.965 9.290 12.643 1.00 97.94 267 THR A CA 1
ATOM 1923 C C . THR A 1 267 ? -7.031 8.015 13.471 1.00 97.94 267 THR A C 1
ATOM 1925 O O . THR A 1 267 ? -8.012 7.279 13.396 1.00 97.94 267 THR A O 1
ATOM 1928 N N . ASN A 1 268 ? -5.962 7.727 14.221 1.00 96.19 268 ASN A N 1
ATOM 1929 C CA . ASN A 1 268 ? -5.864 6.514 15.036 1.00 96.19 268 ASN A CA 1
ATOM 1930 C C . ASN A 1 268 ? -6.774 6.630 16.264 1.00 96.19 268 ASN A C 1
ATOM 1932 O O . ASN A 1 268 ? -6.677 7.590 17.030 1.00 96.19 268 ASN A O 1
ATOM 1936 N N . GLU A 1 269 ? -7.649 5.650 16.448 1.00 87.88 269 GLU A N 1
ATOM 1937 C CA . GLU A 1 269 ? -8.717 5.686 17.436 1.00 87.88 269 GLU A CA 1
ATOM 1938 C C . GLU A 1 269 ? -8.368 4.827 18.662 1.00 87.88 269 GLU A C 1
ATOM 1940 O O . GLU A 1 269 ? -8.453 3.592 18.653 1.00 87.88 269 GLU A O 1
ATOM 1945 N N . GLY A 1 270 ? -7.968 5.499 19.743 1.00 82.81 270 GLY A N 1
ATOM 1946 C CA . GLY A 1 270 ? -7.532 4.887 21.002 1.00 82.81 270 GLY A CA 1
ATOM 1947 C C . GLY A 1 270 ? -6.329 5.617 21.618 1.00 82.81 270 GLY A C 1
ATOM 1948 O O . GLY A 1 270 ? -6.496 6.230 22.668 1.00 82.81 270 GLY A O 1
ATOM 1949 N N . PRO A 1 271 ? -5.143 5.618 20.973 1.00 90.38 271 PRO A N 1
ATOM 1950 C CA . PRO A 1 271 ? -4.786 4.824 19.797 1.00 90.38 271 PRO A CA 1
ATOM 1951 C C . PRO A 1 271 ? -4.699 3.329 20.127 1.00 90.38 271 PRO A C 1
ATOM 1953 O O . PRO A 1 271 ? -4.258 2.944 21.208 1.00 90.38 271 PRO A O 1
ATOM 1956 N N . PHE A 1 272 ? -5.095 2.481 19.180 1.00 95.25 272 PHE A N 1
ATOM 1957 C CA . PHE A 1 272 ? -5.017 1.025 19.305 1.00 95.25 272 PHE A CA 1
ATOM 1958 C C . PHE A 1 272 ? -4.204 0.470 18.136 1.00 95.25 272 PHE A C 1
ATOM 1960 O O . PHE A 1 272 ? -4.517 0.726 16.972 1.00 95.25 272 PHE A O 1
ATOM 1967 N N . THR A 1 273 ? -3.105 -0.228 18.430 1.00 98.06 273 THR A N 1
ATOM 1968 C CA . THR A 1 273 ? -2.170 -0.732 17.413 1.00 98.06 273 THR A CA 1
ATOM 1969 C C . THR A 1 273 ? -1.671 -2.123 17.780 1.00 98.06 273 THR A C 1
ATOM 1971 O O . THR A 1 273 ? -1.207 -2.334 18.898 1.00 98.06 273 THR A O 1
ATOM 1974 N N . VAL A 1 274 ? -1.754 -3.062 16.837 1.00 97.12 274 VAL A N 1
ATOM 1975 C CA . VAL A 1 274 ? -1.410 -4.476 17.043 1.00 97.12 274 VAL A CA 1
ATOM 1976 C C . VAL A 1 274 ? -0.469 -4.948 15.948 1.00 97.12 274 VAL A C 1
ATOM 1978 O O . VAL A 1 274 ? -0.644 -4.618 14.776 1.00 97.12 274 VAL A O 1
ATOM 1981 N N . LEU A 1 275 ? 0.529 -5.736 16.340 1.00 97.62 275 LEU A N 1
ATOM 1982 C CA . LEU A 1 275 ? 1.386 -6.466 15.416 1.00 97.62 275 LEU A CA 1
ATOM 1983 C C . LEU A 1 275 ? 0.783 -7.841 15.146 1.00 97.62 275 LEU A C 1
ATOM 1985 O O . LEU A 1 275 ? 0.410 -8.558 16.072 1.00 97.62 275 LEU A O 1
ATOM 1989 N N . VAL A 1 276 ? 0.720 -8.202 13.872 1.00 95.69 276 VAL A N 1
ATOM 1990 C CA . VAL A 1 276 ? 0.287 -9.512 13.402 1.00 95.69 276 VAL A CA 1
ATOM 1991 C C . VAL A 1 276 ? 1.407 -10.110 12.570 1.00 95.69 276 VAL A C 1
ATOM 1993 O O . VAL A 1 276 ? 1.907 -9.459 11.658 1.00 95.69 276 VAL A O 1
ATOM 1996 N N . ASP A 1 277 ? 1.787 -11.346 12.861 1.00 92.44 277 ASP A N 1
ATOM 1997 C CA . ASP A 1 277 ? 2.705 -12.116 12.031 1.00 92.44 277 ASP A CA 1
ATOM 1998 C C . ASP A 1 277 ? 2.260 -13.578 11.874 1.00 92.44 277 ASP A C 1
ATOM 2000 O O . ASP A 1 277 ? 1.293 -14.017 12.515 1.00 92.44 277 ASP A O 1
ATOM 2004 N N . THR A 1 278 ? 2.890 -14.297 10.947 1.00 87.25 278 THR A N 1
ATOM 2005 C CA . THR A 1 278 ? 2.655 -15.726 10.669 1.00 87.25 278 THR A CA 1
ATOM 2006 C C . THR A 1 278 ? 3.667 -16.648 11.340 1.00 87.25 278 THR A C 1
ATOM 2008 O O . THR A 1 278 ? 4.770 -16.184 11.727 1.00 87.25 278 THR A O 1
#

Foldseek 3Di:
DDDVVVVVLVVLQVLLVVLLVLLVVLLVLLVPADQVLQVLLVHDTSVVLNVLSVQLNVLSQQCHDPPVGDHNDSVSSVSSCVSSVCSVPPRVVSSVVSVVDDDDDDDDDDDDDDDDDDDDDDDDPPPDDPPDDDPAFFKKKKKWFFQWKFKDFPNHTQWIFGGAIEIAIFGFQSHDLVFLLVVLCCQAAQLQDPPSGGCLRVLGAYEYEHDLCVCFDPVDDHGTDSNRTDDQVVTVVSSVSSVVSNVVSVHHYGYDDPPGDIDMDTHGPVRDIDMDTD

pLDDT: mean 85.42, std 19.0, range [30.55, 98.88]